Protein AF-A0A2H9Q308-F1 (afdb_monomer_lite)

Foldseek 3Di:
DPPVVVVVVVVVVVVVVVVPDDPVVVVVVVVVVVVVVVVVVVPPPPPDDPPPDDPPPDPDDDPDDDPDPPDPDDPPPPPPPPPPPPPDVDLDLDPCVVLVPDPQWFKWWDQAAQAFIWTDGPVDIDTDPDGHHLVSLVSNLVSQCVQQVPDCPAAWDWGDDPQKIKIWHDDPVRGIIIMIGHHDDDPPDPVVPD

Sequence (194 aa):
MQKYNLEFLREFTKELVMNSLPQEYKEKKAEVEKINSILLKKNEEDDMIPSIFEPVKGTQAIPAIQRIPLTKENPIEQKIYEIEDVKKEGFFLGKITPMVLDPRVVTIECPAPGRFVIVKTPTKKLSTNITLTKENIDEIINSFSAESRIPRLGGIFKAIVNNMLITAIDSHIGGPRFIINKIKQEPSNPRDKK

Secondary structure (DSSP, 8-state):
-TTHHHHHHHHHHHHHHHHHS-HHHHHHHHHHHHHHHHHHHGGGS--------------------------------------------S---GGGHHHHH-TT--EEEE-STTSEEEEE-SS-EEEEEEE--HHHHHHHHHHHHHHHT----SEEEEEEETTEEEEEEE-TTT--EEEEEE-PPPPPPGGGG-

Structure (mmCIF, N/CA/C/O backbone):
data_AF-A0A2H9Q308-F1
#
_entry.id   AF-A0A2H9Q308-F1
#
loop_
_atom_site.group_PDB
_atom_site.id
_atom_site.type_symbol
_atom_site.label_atom_id
_atom_site.label_alt_id
_atom_site.label_comp_id
_atom_site.label_asym_id
_atom_site.label_entity_id
_atom_site.label_seq_id
_atom_site.pdbx_PDB_ins_code
_atom_site.Cartn_x
_atom_site.Cartn_y
_atom_site.Cartn_z
_atom_site.occupancy
_atom_site.B_iso_or_equiv
_atom_site.auth_seq_id
_atom_site.auth_comp_id
_atom_site.auth_asym_id
_atom_site.auth_atom_id
_atom_site.pdbx_PDB_model_num
ATOM 1 N N . MET A 1 1 ? 20.294 -1.674 -50.224 1.00 58.50 1 MET A N 1
ATOM 2 C CA . MET A 1 1 ? 18.943 -1.078 -50.357 1.00 58.50 1 MET A CA 1
ATOM 3 C C . MET A 1 1 ? 18.019 -1.272 -49.143 1.00 58.50 1 MET A C 1
ATOM 5 O O . MET A 1 1 ? 17.027 -0.571 -49.077 1.00 58.50 1 MET A O 1
ATOM 9 N N . GLN A 1 2 ? 18.311 -2.124 -48.146 1.00 60.31 2 GLN A N 1
ATOM 10 C CA . GLN A 1 2 ? 17.363 -2.397 -47.040 1.00 60.31 2 GLN A CA 1
ATOM 11 C C . GLN A 1 2 ? 17.308 -1.354 -45.895 1.00 60.31 2 GLN A C 1
ATOM 13 O O . GLN A 1 2 ? 16.365 -1.382 -45.113 1.00 60.31 2 GLN A O 1
ATOM 18 N N . LYS A 1 3 ? 18.263 -0.415 -45.780 1.00 58.62 3 LYS A N 1
ATOM 19 C CA . LYS A 1 3 ? 18.281 0.584 -44.684 1.00 58.62 3 LYS A CA 1
ATOM 20 C C . LYS A 1 3 ? 17.198 1.671 -44.789 1.00 58.62 3 LYS A C 1
ATOM 22 O O . LYS A 1 3 ? 16.776 2.183 -43.761 1.00 58.62 3 LYS A O 1
ATOM 27 N N . TYR A 1 4 ? 16.711 1.979 -45.992 1.00 68.12 4 TYR A N 1
ATOM 28 C CA . TYR A 1 4 ? 15.765 3.083 -46.209 1.00 68.12 4 TYR A CA 1
ATOM 29 C C . TYR A 1 4 ? 14.338 2.797 -45.709 1.00 68.12 4 TYR A C 1
ATOM 31 O O . TYR A 1 4 ? 13.575 3.727 -45.471 1.00 68.12 4 TYR A O 1
ATOM 39 N N . ASN A 1 5 ? 13.983 1.529 -45.468 1.00 77.62 5 ASN A N 1
ATOM 40 C CA . ASN A 1 5 ? 12.629 1.168 -45.036 1.00 77.62 5 ASN A CA 1
ATOM 41 C C . ASN A 1 5 ? 12.360 1.458 -43.555 1.00 77.62 5 ASN A C 1
ATOM 43 O O . ASN A 1 5 ? 11.229 1.773 -43.195 1.00 77.62 5 ASN A O 1
ATOM 47 N N . LEU A 1 6 ? 13.375 1.368 -42.689 1.00 88.00 6 LEU A N 1
ATOM 48 C CA . LEU A 1 6 ? 13.176 1.568 -41.250 1.00 88.00 6 LEU A CA 1
ATOM 49 C C . LEU A 1 6 ? 13.023 3.053 -40.902 1.00 88.00 6 LEU A C 1
ATOM 51 O O . LEU A 1 6 ? 12.205 3.416 -40.061 1.00 88.00 6 LEU A O 1
ATOM 55 N N . GLU A 1 7 ? 13.795 3.908 -41.568 1.00 88.38 7 GLU A N 1
ATOM 56 C CA . GLU A 1 7 ? 13.758 5.357 -41.365 1.00 88.38 7 GLU A CA 1
ATOM 57 C C . GLU A 1 7 ? 12.449 5.949 -41.896 1.00 88.38 7 GLU A C 1
ATOM 59 O O . GLU A 1 7 ? 11.789 6.714 -41.194 1.00 88.38 7 GLU A O 1
ATOM 64 N N . PHE A 1 8 ? 12.005 5.478 -43.067 1.00 92.50 8 PHE A N 1
ATOM 65 C CA . PHE A 1 8 ? 10.690 5.806 -43.608 1.00 92.50 8 PHE A CA 1
ATOM 66 C C . PHE A 1 8 ? 9.562 5.373 -42.668 1.00 92.50 8 PHE A C 1
ATOM 68 O O . PHE A 1 8 ? 8.709 6.185 -42.326 1.00 92.50 8 PHE A O 1
ATOM 75 N N . LEU A 1 9 ? 9.569 4.119 -42.199 1.00 93.31 9 LEU A N 1
ATOM 76 C CA . LEU A 1 9 ? 8.514 3.620 -41.316 1.00 93.31 9 LEU A CA 1
ATOM 77 C C . LEU A 1 9 ? 8.474 4.389 -39.988 1.00 93.31 9 LEU A C 1
ATOM 79 O O . LEU A 1 9 ? 7.394 4.658 -39.460 1.00 93.31 9 LEU A O 1
ATOM 83 N N . ARG A 1 10 ? 9.638 4.785 -39.464 1.00 92.44 10 ARG A N 1
ATOM 84 C CA . ARG A 1 10 ? 9.746 5.600 -38.251 1.00 92.44 10 ARG A CA 1
ATOM 85 C C . ARG A 1 10 ? 9.163 7.000 -38.447 1.00 92.44 10 ARG A C 1
ATOM 87 O O . ARG A 1 10 ? 8.363 7.422 -37.611 1.00 92.44 10 ARG A O 1
ATOM 94 N N . GLU A 1 11 ? 9.533 7.707 -39.515 1.00 94.88 11 GLU A N 1
ATOM 95 C CA . GLU A 1 11 ? 8.994 9.049 -39.782 1.00 94.88 11 GLU A CA 1
ATOM 96 C C . GLU A 1 11 ? 7.501 8.999 -40.132 1.00 94.88 11 GLU A C 1
ATOM 98 O O . GLU A 1 11 ? 6.725 9.784 -39.591 1.00 94.88 11 GLU A O 1
ATOM 103 N N . PHE A 1 12 ? 7.066 8.001 -40.904 1.00 95.75 12 PHE A N 1
ATOM 104 C CA . PHE A 1 12 ? 5.654 7.804 -41.232 1.00 95.75 12 PHE A CA 1
ATOM 105 C C . PHE A 1 12 ? 4.799 7.540 -39.986 1.00 95.75 12 PHE A C 1
ATOM 107 O O . PHE A 1 12 ? 3.760 8.166 -39.789 1.00 95.75 12 PHE A O 1
ATOM 114 N N . THR A 1 13 ? 5.245 6.647 -39.095 1.00 95.12 13 THR A N 1
ATOM 115 C CA . THR A 1 13 ? 4.501 6.337 -37.860 1.00 95.12 13 THR A CA 1
ATOM 116 C C . THR A 1 13 ? 4.432 7.556 -36.940 1.00 95.12 13 THR A C 1
ATOM 118 O O . THR A 1 13 ? 3.395 7.830 -36.337 1.00 95.12 13 THR A O 1
ATOM 121 N N . LYS A 1 14 ? 5.522 8.325 -36.855 1.00 94.25 14 LYS A N 1
ATOM 122 C CA . LYS A 1 14 ? 5.571 9.580 -36.100 1.00 94.25 14 LYS A CA 1
ATOM 123 C C . LYS A 1 14 ? 4.576 10.601 -36.652 1.00 94.25 14 LYS A C 1
ATOM 125 O O . LYS A 1 14 ? 3.861 11.220 -35.866 1.00 94.25 14 LYS A O 1
ATOM 130 N N . GLU A 1 15 ? 4.488 10.748 -37.970 1.00 94.94 15 GLU A N 1
ATOM 131 C CA . GLU A 1 15 ? 3.537 11.654 -38.617 1.00 94.94 15 GLU A CA 1
ATOM 132 C C . GLU A 1 15 ? 2.081 11.206 -38.407 1.00 94.94 15 GLU A C 1
ATOM 134 O O . GLU A 1 15 ? 1.229 12.018 -38.036 1.00 94.94 15 GLU A O 1
ATOM 139 N N . LEU A 1 16 ? 1.806 9.904 -38.535 1.00 96.06 16 LEU A N 1
ATOM 140 C CA . LEU A 1 16 ? 0.480 9.327 -38.305 1.00 96.06 16 LEU A CA 1
ATOM 141 C C . LEU A 1 16 ? -0.014 9.603 -36.877 1.00 96.06 16 LEU A C 1
ATOM 143 O O . LEU A 1 16 ? -1.122 10.105 -36.680 1.00 96.06 16 LEU A O 1
ATOM 147 N N . VAL A 1 17 ? 0.837 9.334 -35.881 1.00 91.88 17 VAL A N 1
ATOM 148 C CA . VAL A 1 17 ? 0.521 9.570 -34.466 1.00 91.88 17 VAL A CA 1
ATOM 149 C C . VAL A 1 17 ? 0.254 11.054 -34.220 1.00 91.88 17 VAL A C 1
ATOM 151 O O . VAL A 1 17 ? -0.760 11.396 -33.614 1.00 91.88 17 VAL A O 1
ATOM 154 N N . MET A 1 18 ? 1.100 11.946 -34.742 1.00 83.88 18 MET A N 1
ATOM 155 C CA . MET A 1 18 ? 0.954 13.394 -34.549 1.00 83.88 18 MET A CA 1
ATOM 156 C C . MET A 1 18 ? -0.336 13.948 -35.172 1.00 83.88 18 MET A C 1
ATOM 158 O O . MET A 1 18 ? -0.951 14.855 -34.603 1.00 83.88 18 MET A O 1
ATOM 162 N N . ASN A 1 19 ? -0.778 13.382 -36.296 1.00 91.75 19 ASN A N 1
ATOM 163 C CA . ASN A 1 19 ? -2.000 13.810 -36.974 1.00 91.75 19 ASN A CA 1
ATOM 164 C C . ASN A 1 19 ? -3.275 13.184 -36.397 1.00 91.75 19 ASN A C 1
ATOM 166 O O . ASN A 1 19 ? -4.324 13.823 -36.447 1.00 91.75 19 ASN A O 1
ATOM 170 N N . SER A 1 20 ? -3.184 11.997 -35.791 1.00 91.38 20 SER A N 1
ATOM 171 C CA . SER A 1 20 ? -4.321 11.321 -35.145 1.00 91.38 20 SER A CA 1
ATOM 172 C C . SER A 1 20 ? -4.701 11.869 -33.762 1.00 91.38 20 SER A C 1
ATOM 174 O O . SER A 1 20 ? -5.761 11.526 -33.240 1.00 91.38 20 SER A O 1
ATOM 176 N N . LEU A 1 21 ? -3.856 12.705 -33.146 1.00 88.56 21 LEU A N 1
ATOM 177 C CA . LEU A 1 21 ? -4.108 13.223 -31.801 1.00 88.56 21 LEU A CA 1
ATOM 178 C C . LEU A 1 21 ? -5.219 14.293 -31.794 1.00 88.56 21 LEU A C 1
ATOM 180 O O . LEU A 1 21 ? -5.186 15.205 -32.630 1.00 88.56 21 LEU A O 1
ATOM 184 N N . PRO A 1 22 ? -6.151 14.249 -30.818 1.00 91.44 22 PRO A N 1
ATOM 185 C CA . PRO A 1 22 ? -7.140 15.305 -30.615 1.00 91.44 22 PRO A CA 1
ATOM 186 C C . PRO A 1 22 ? -6.485 16.677 -30.397 1.00 91.44 22 PRO A C 1
ATOM 188 O O . PRO A 1 22 ? -5.401 16.771 -29.814 1.00 91.44 22 PRO A O 1
ATOM 191 N N . GLN A 1 23 ? -7.161 17.745 -30.835 1.00 86.81 23 GLN A N 1
ATOM 192 C CA . GLN A 1 23 ? -6.648 19.125 -30.832 1.00 86.81 23 GLN A CA 1
ATOM 193 C C . GLN A 1 23 ? -6.100 19.562 -29.457 1.00 86.81 23 GLN A C 1
ATOM 195 O O . GLN A 1 23 ? -5.022 20.148 -29.383 1.00 86.81 23 GLN A O 1
ATOM 200 N N . GLU A 1 24 ? -6.767 19.170 -28.365 1.00 87.62 24 GLU A N 1
ATOM 201 C CA . GLU A 1 24 ? -6.362 19.478 -26.982 1.00 87.62 24 GLU A CA 1
ATOM 202 C C . GLU A 1 24 ? -4.938 19.000 -26.633 1.00 87.62 24 GLU A C 1
ATOM 204 O O . GLU A 1 24 ? -4.224 19.637 -25.856 1.00 87.62 24 GLU A O 1
ATOM 209 N N . TYR A 1 25 ? -4.485 17.882 -27.211 1.00 83.00 25 TYR A N 1
ATOM 210 C CA . TYR A 1 25 ? -3.136 17.360 -26.972 1.00 83.00 25 TYR A CA 1
ATOM 211 C C . TYR A 1 25 ? -2.070 18.120 -27.766 1.00 83.00 25 TYR A C 1
ATOM 213 O O . TYR A 1 25 ? -0.922 18.205 -27.320 1.00 83.00 25 TYR A O 1
ATOM 221 N N . LYS A 1 26 ? -2.436 18.699 -28.919 1.00 80.62 26 LYS A N 1
ATOM 222 C CA . LYS A 1 26 ? -1.529 19.530 -29.727 1.00 80.62 26 LYS A CA 1
ATOM 223 C C . LYS A 1 26 ? -1.201 20.832 -28.997 1.00 80.62 26 LYS A C 1
ATOM 225 O O . LYS A 1 26 ? -0.038 21.227 -28.949 1.00 80.62 26 LYS A O 1
ATOM 230 N N . GLU A 1 27 ? -2.200 21.433 -28.357 1.00 87.25 27 GLU A N 1
ATOM 231 C CA . GLU A 1 27 ? -2.041 22.662 -27.571 1.00 87.25 27 GLU A CA 1
ATOM 232 C C . GLU A 1 27 ? -1.168 22.436 -26.328 1.00 87.25 27 GLU A C 1
ATOM 234 O O . GLU A 1 27 ? -0.194 23.163 -26.116 1.00 87.25 27 GLU A O 1
ATOM 239 N N . LYS A 1 28 ? -1.415 21.355 -25.572 1.00 86.50 28 LYS A N 1
ATOM 240 C CA . LYS A 1 28 ? -0.593 20.996 -24.400 1.00 86.50 28 LYS A CA 1
ATOM 241 C C . LYS A 1 28 ? 0.868 20.723 -24.753 1.00 86.50 28 LYS A C 1
ATOM 243 O O . LYS A 1 28 ? 1.765 21.084 -23.994 1.00 86.50 28 LYS A O 1
ATOM 248 N N . LYS A 1 29 ? 1.140 20.096 -25.903 1.00 84.44 29 LYS A N 1
ATOM 249 C CA . LYS A 1 29 ? 2.517 19.824 -26.340 1.00 84.44 29 LYS A CA 1
ATOM 250 C C . LYS A 1 29 ? 3.290 21.117 -26.631 1.00 84.44 29 LYS A C 1
ATOM 252 O O . LYS A 1 29 ? 4.440 21.228 -26.214 1.00 84.44 29 LYS A O 1
ATOM 257 N N . ALA A 1 30 ? 2.651 22.094 -27.278 1.00 85.31 30 ALA A N 1
ATOM 258 C CA . ALA A 1 30 ? 3.260 23.398 -27.547 1.00 85.31 30 ALA A CA 1
ATOM 259 C C . ALA A 1 30 ? 3.565 24.183 -26.255 1.00 85.31 30 ALA A C 1
ATOM 261 O O . ALA A 1 30 ? 4.558 24.909 -26.185 1.00 85.31 30 ALA A O 1
ATOM 262 N N . GLU A 1 31 ? 2.744 24.022 -25.216 1.00 89.19 31 GLU A N 1
A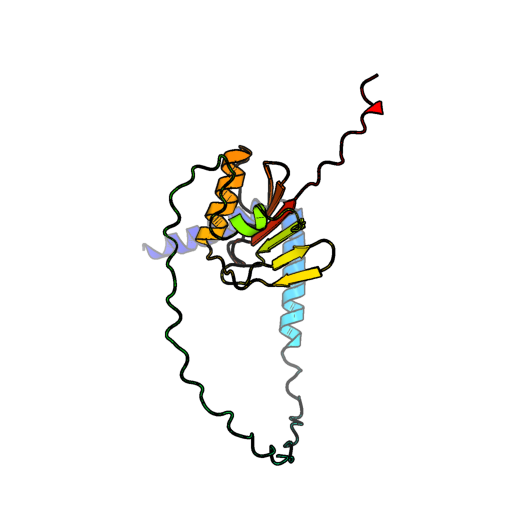TOM 263 C CA . GLU A 1 31 ? 2.984 24.623 -23.900 1.00 89.19 31 GLU A CA 1
ATOM 264 C C . GLU A 1 31 ? 4.189 23.989 -23.183 1.00 89.19 31 GLU A C 1
ATOM 266 O O . GLU A 1 31 ? 5.068 24.703 -22.697 1.00 89.19 31 GLU A O 1
ATOM 271 N N . VAL A 1 32 ? 4.295 22.655 -23.199 1.00 89.56 32 VAL A N 1
ATOM 272 C CA . VAL A 1 32 ? 5.442 21.928 -22.621 1.00 89.56 32 VAL A CA 1
ATOM 273 C C . VAL A 1 32 ? 6.756 22.301 -23.317 1.00 89.56 32 VAL A C 1
ATOM 275 O O . VAL A 1 32 ? 7.780 22.479 -22.657 1.00 89.56 32 VAL A O 1
ATOM 278 N N . GLU A 1 33 ? 6.744 22.465 -24.640 1.00 88.25 33 GLU A N 1
ATOM 279 C CA . GLU A 1 33 ? 7.936 22.842 -25.410 1.00 88.25 33 GLU A CA 1
ATOM 280 C C . GLU A 1 33 ? 8.400 24.276 -25.094 1.00 88.25 33 GLU A C 1
ATOM 282 O O . GLU A 1 33 ? 9.599 24.518 -24.926 1.00 88.25 33 GLU A O 1
ATOM 287 N N . LYS A 1 34 ? 7.459 25.209 -24.874 1.00 89.19 34 LYS A N 1
ATOM 288 C CA . LYS A 1 34 ? 7.771 26.555 -24.361 1.00 89.19 34 LYS A CA 1
ATOM 289 C C . LYS A 1 34 ? 8.408 26.501 -22.971 1.00 89.19 34 LYS A C 1
ATOM 291 O O . LYS A 1 34 ? 9.430 27.153 -22.762 1.00 89.19 34 LYS A O 1
ATOM 296 N N . ILE A 1 35 ? 7.865 25.705 -22.047 1.00 86.75 35 ILE A N 1
ATOM 297 C CA . ILE A 1 35 ? 8.409 25.564 -20.683 1.00 86.75 35 ILE A CA 1
ATOM 298 C C . ILE A 1 35 ? 9.838 25.003 -20.714 1.00 86.75 35 ILE A C 1
ATOM 300 O O . ILE A 1 35 ? 10.729 25.546 -20.058 1.00 86.75 35 ILE A O 1
ATOM 304 N N . ASN A 1 36 ? 10.087 23.971 -21.524 1.00 82.00 36 ASN A N 1
ATOM 305 C CA . ASN A 1 36 ? 11.423 23.390 -21.664 1.00 82.00 36 ASN A CA 1
ATOM 306 C C . ASN A 1 36 ? 12.431 24.389 -22.247 1.00 82.00 36 ASN A C 1
ATOM 308 O O . ASN A 1 36 ? 13.564 24.453 -21.773 1.00 82.00 36 ASN A O 1
ATOM 312 N N . SER A 1 37 ? 12.021 25.215 -23.217 1.00 83.12 37 SER A N 1
ATOM 313 C CA . SER A 1 37 ? 12.897 26.252 -23.780 1.00 83.12 37 SER A CA 1
ATOM 314 C C . SER A 1 37 ? 13.303 27.324 -22.754 1.00 83.12 37 SER A C 1
ATOM 316 O O . SER A 1 37 ? 14.414 27.848 -22.817 1.00 83.12 37 SER A O 1
ATOM 318 N N . ILE A 1 38 ? 12.437 27.617 -21.777 1.00 84.75 38 ILE A N 1
ATOM 319 C CA . ILE A 1 38 ? 12.713 28.566 -20.687 1.00 84.75 38 ILE A CA 1
ATOM 320 C C . ILE A 1 38 ? 13.665 27.945 -19.657 1.00 84.75 38 ILE A C 1
ATOM 322 O O . ILE A 1 38 ? 14.587 28.613 -19.196 1.00 84.75 38 ILE A O 1
ATOM 326 N N . LEU A 1 39 ? 13.481 26.664 -19.324 1.00 79.06 39 LEU A N 1
ATOM 327 C CA . LEU A 1 39 ? 14.351 25.935 -18.392 1.00 79.06 39 LEU A CA 1
ATOM 328 C C . LEU A 1 39 ? 15.777 25.768 -18.929 1.00 79.06 39 LEU A C 1
ATOM 330 O O . LEU A 1 39 ? 16.730 25.925 -18.172 1.00 79.06 39 LEU A O 1
ATOM 334 N N . LEU A 1 40 ? 15.931 25.502 -20.228 1.00 76.56 40 LEU A N 1
ATOM 335 C CA . LEU A 1 40 ? 17.246 25.371 -20.866 1.00 76.56 40 LEU A CA 1
ATOM 336 C C . LEU A 1 40 ? 18.031 26.690 -20.879 1.00 76.56 40 LEU A C 1
ATOM 338 O O . LEU A 1 40 ? 19.238 26.663 -20.676 1.00 76.56 40 LEU A O 1
ATOM 342 N N . LYS A 1 41 ? 17.359 27.840 -21.029 1.00 71.12 41 LYS A N 1
ATOM 343 C CA . LYS A 1 41 ? 18.014 29.160 -20.974 1.00 71.12 41 LYS A CA 1
ATOM 344 C C . LYS A 1 41 ? 18.472 29.574 -19.575 1.00 71.12 41 LYS A C 1
ATOM 346 O O . LYS A 1 41 ? 19.296 30.468 -19.457 1.00 71.12 41 LYS A O 1
ATOM 351 N N . LYS A 1 42 ? 17.947 28.953 -18.515 1.00 62.84 42 LYS A N 1
ATOM 352 C CA . LYS A 1 42 ? 18.260 29.340 -17.132 1.00 62.84 42 LYS A CA 1
ATOM 353 C C . LYS A 1 42 ? 19.556 28.715 -16.594 1.00 62.84 42 LYS A C 1
ATOM 355 O O . LYS A 1 42 ? 20.043 29.142 -15.560 1.00 62.84 42 LYS A O 1
ATOM 360 N N . ASN A 1 43 ? 20.129 27.737 -17.296 1.00 56.75 43 ASN A N 1
ATOM 361 C CA . ASN A 1 43 ? 21.321 27.017 -16.837 1.00 56.75 43 ASN A CA 1
ATOM 362 C C . ASN A 1 43 ? 22.656 27.619 -17.316 1.00 56.75 43 ASN A C 1
ATOM 364 O O . ASN A 1 43 ? 23.693 27.036 -17.026 1.00 56.75 43 ASN A O 1
ATOM 368 N N . GLU A 1 44 ? 22.656 28.748 -18.033 1.00 57.84 44 GLU A N 1
ATOM 369 C CA . GLU A 1 44 ? 23.893 29.375 -18.538 1.00 57.84 44 GLU A CA 1
ATOM 370 C C . GLU A 1 44 ? 24.349 30.609 -17.726 1.00 57.84 44 GLU A C 1
ATOM 372 O O . GLU A 1 44 ? 25.411 31.150 -18.013 1.00 57.84 44 GLU A O 1
ATOM 377 N N . GLU A 1 45 ? 23.607 31.043 -16.693 1.00 58.31 45 GLU A N 1
ATOM 378 C CA . GLU A 1 45 ? 23.927 32.272 -15.930 1.00 58.31 45 GLU A CA 1
ATOM 379 C C . GLU A 1 45 ? 24.294 32.065 -14.440 1.00 58.31 45 GLU A C 1
ATOM 381 O O . GLU A 1 45 ? 24.645 33.035 -13.774 1.00 58.31 45 GLU A O 1
ATOM 386 N N . ASP A 1 46 ? 24.299 30.835 -13.907 1.00 54.78 46 ASP A N 1
ATOM 387 C CA . ASP A 1 46 ? 24.506 30.568 -12.463 1.00 54.78 46 ASP A CA 1
ATOM 388 C C . ASP A 1 46 ? 25.902 29.995 -12.095 1.00 54.78 46 ASP A C 1
ATOM 390 O O . ASP A 1 46 ? 26.065 29.302 -11.089 1.00 54.78 46 ASP A O 1
ATOM 394 N N . ASP A 1 47 ? 26.950 30.335 -12.853 1.00 53.16 47 ASP A N 1
ATOM 395 C CA . ASP A 1 47 ? 28.351 30.000 -12.529 1.00 53.16 47 ASP A CA 1
ATOM 396 C C . ASP A 1 47 ? 29.035 31.075 -11.653 1.00 53.16 47 ASP A C 1
ATOM 398 O 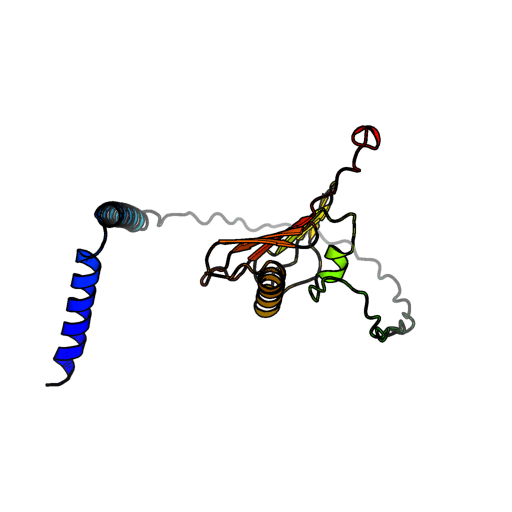O . ASP A 1 47 ? 30.115 31.560 -11.977 1.00 53.16 47 ASP A O 1
ATOM 402 N N . MET A 1 48 ? 28.444 31.466 -10.516 1.00 56.38 48 MET A N 1
ATOM 403 C CA . MET A 1 48 ? 29.162 32.189 -9.443 1.00 56.38 48 MET A CA 1
ATOM 404 C C . MET A 1 48 ? 28.528 31.945 -8.065 1.00 56.38 48 MET A C 1
ATOM 406 O O . MET A 1 48 ? 27.956 32.846 -7.453 1.00 56.38 48 MET A O 1
ATOM 410 N N . ILE A 1 49 ? 28.665 30.731 -7.524 1.00 65.75 49 ILE A N 1
ATOM 411 C CA . ILE A 1 49 ? 28.417 30.485 -6.095 1.00 65.75 49 ILE A CA 1
ATOM 412 C C . ILE A 1 49 ? 29.762 30.558 -5.353 1.00 65.75 49 ILE A C 1
ATOM 414 O O . ILE A 1 49 ? 30.597 29.666 -5.522 1.00 65.75 49 ILE A O 1
ATOM 418 N N . PRO A 1 50 ? 30.015 31.588 -4.522 1.00 58.34 50 PRO A N 1
ATOM 419 C CA . PRO A 1 50 ? 31.200 31.624 -3.679 1.00 58.34 50 PRO A CA 1
ATOM 420 C C . PRO A 1 50 ? 31.134 30.501 -2.637 1.00 58.34 50 PRO A C 1
ATOM 422 O O . PRO A 1 50 ? 30.217 30.420 -1.821 1.00 58.34 50 PRO A O 1
ATOM 425 N N . SER A 1 51 ? 32.137 29.625 -2.671 1.00 62.47 51 SER A N 1
ATOM 426 C CA . SER A 1 51 ? 32.359 28.565 -1.688 1.00 62.47 51 SER A CA 1
ATOM 427 C C . SER A 1 51 ? 32.706 29.171 -0.324 1.00 62.47 51 SER A C 1
ATOM 429 O O . SER A 1 51 ? 33.873 29.418 -0.024 1.00 62.47 51 SER A O 1
ATOM 431 N N . ILE A 1 52 ? 31.693 29.382 0.517 1.00 59.28 52 ILE A N 1
ATOM 432 C CA . ILE A 1 52 ? 31.842 29.753 1.929 1.00 59.28 52 ILE A CA 1
ATOM 433 C C . ILE A 1 52 ? 31.589 28.496 2.770 1.00 59.28 52 ILE A C 1
ATOM 435 O O . ILE A 1 52 ? 30.515 28.301 3.330 1.00 59.28 52 ILE A O 1
ATOM 439 N N . PHE A 1 53 ? 32.578 27.606 2.829 1.00 61.84 53 PHE A N 1
ATOM 440 C CA . PHE A 1 53 ? 32.655 26.595 3.883 1.00 61.84 53 PHE A CA 1
ATOM 441 C C . PHE A 1 53 ? 33.803 26.982 4.805 1.00 61.84 53 PHE A C 1
ATOM 443 O O . PHE A 1 53 ? 34.973 26.751 4.501 1.00 61.84 53 PHE A O 1
ATOM 450 N N . GLU A 1 54 ? 33.466 27.603 5.932 1.00 66.81 54 GLU A N 1
ATOM 451 C CA . GLU A 1 54 ? 34.434 27.806 7.000 1.00 66.81 54 GLU A CA 1
ATOM 452 C C . GLU A 1 54 ? 34.727 26.469 7.702 1.00 66.81 54 GLU A C 1
ATOM 454 O O . GLU A 1 54 ? 33.808 25.695 7.996 1.00 66.81 54 GLU A O 1
ATOM 459 N N . PRO A 1 55 ? 36.004 26.170 7.992 1.00 64.31 55 PRO A N 1
ATOM 460 C CA . PRO A 1 55 ? 36.379 24.984 8.741 1.00 64.31 55 PRO A CA 1
ATOM 461 C C . PRO A 1 55 ? 35.890 25.113 10.186 1.00 64.31 55 PRO A C 1
ATOM 463 O O . PRO A 1 55 ? 36.352 25.974 10.937 1.00 64.31 55 PRO A O 1
ATOM 466 N N . VAL A 1 56 ? 34.991 24.215 10.596 1.00 68.06 56 VAL A N 1
ATOM 467 C CA . VAL A 1 56 ? 34.537 24.085 11.986 1.00 68.06 56 VAL A CA 1
ATOM 468 C C . VAL A 1 56 ? 35.721 23.633 12.848 1.00 68.06 56 VAL A C 1
ATOM 470 O O . VAL A 1 56 ? 35.997 22.445 13.008 1.00 68.06 56 VAL A O 1
ATOM 473 N N . LYS A 1 57 ? 36.469 24.599 13.388 1.00 66.19 57 LYS A N 1
ATOM 474 C CA . LYS A 1 57 ? 37.507 24.375 14.399 1.00 66.19 57 LYS A CA 1
ATOM 475 C C . LYS A 1 57 ? 36.825 24.236 15.753 1.00 66.19 57 LYS A C 1
ATOM 477 O O . LYS A 1 57 ? 36.458 25.231 16.368 1.00 66.19 57 LYS A O 1
ATOM 482 N N . GLY A 1 58 ? 36.648 23.007 16.221 1.00 59.56 58 GLY A N 1
ATOM 483 C CA . GLY A 1 58 ? 36.051 22.797 17.535 1.00 59.56 58 GLY A CA 1
ATOM 484 C C . GLY A 1 58 ? 35.830 21.341 17.892 1.00 59.56 58 GLY A C 1
ATOM 485 O O . GLY A 1 58 ? 34.709 20.953 18.199 1.00 59.56 58 GLY A O 1
ATOM 486 N N . THR A 1 59 ? 36.880 20.523 17.871 1.00 52.53 59 THR A N 1
ATOM 487 C CA . THR A 1 59 ? 36.833 19.189 18.476 1.00 52.53 59 THR A CA 1
ATOM 488 C C . THR A 1 59 ? 36.849 19.360 19.995 1.00 52.53 59 THR A C 1
ATOM 490 O O . THR A 1 59 ? 37.908 19.408 20.617 1.00 52.53 59 THR A O 1
ATOM 493 N N . GLN A 1 60 ? 35.674 19.525 20.604 1.00 71.31 60 GLN A N 1
ATOM 494 C CA . GLN A 1 60 ? 35.551 19.401 22.054 1.00 71.31 60 GLN A CA 1
ATOM 495 C C . GLN A 1 60 ? 35.867 17.953 22.435 1.00 71.31 60 GLN A C 1
ATOM 497 O O . GLN A 1 60 ? 35.350 17.011 21.832 1.00 71.31 60 GLN A O 1
ATOM 502 N N . ALA A 1 61 ? 36.770 17.786 23.400 1.00 71.31 61 ALA A N 1
ATOM 503 C CA . ALA A 1 61 ? 37.180 16.488 23.903 1.00 71.31 61 ALA A CA 1
ATOM 504 C C . ALA A 1 61 ? 35.956 15.745 24.452 1.00 71.31 61 ALA A C 1
ATOM 506 O O . ALA A 1 61 ? 35.335 16.175 25.424 1.00 71.31 61 ALA A O 1
ATOM 507 N N . ILE A 1 62 ? 35.602 14.635 23.805 1.00 74.38 62 ILE A N 1
ATOM 508 C CA . ILE A 1 62 ? 34.534 13.754 24.266 1.00 74.38 62 ILE A CA 1
ATOM 509 C C . ILE A 1 62 ? 34.998 13.161 25.609 1.00 74.38 62 ILE A C 1
ATOM 511 O O . ILE A 1 62 ? 36.083 12.570 25.655 1.00 74.38 62 ILE A O 1
ATOM 515 N N . PRO A 1 63 ? 34.238 13.327 26.707 1.00 74.75 63 PRO A N 1
ATOM 516 C CA . PRO A 1 63 ? 34.609 12.775 28.003 1.00 74.75 63 PRO A CA 1
ATOM 517 C C . PRO A 1 63 ? 34.726 11.252 27.910 1.00 74.75 63 PRO A C 1
ATOM 519 O O . PRO A 1 63 ? 33.933 10.591 27.237 1.00 74.75 63 PRO A O 1
ATOM 522 N N . ALA A 1 64 ? 35.740 10.702 28.580 1.00 74.44 64 ALA A N 1
ATOM 523 C CA . ALA A 1 64 ? 36.035 9.277 28.586 1.00 74.44 64 ALA A CA 1
ATOM 524 C C . ALA A 1 64 ? 34.793 8.472 29.004 1.00 74.44 64 ALA A C 1
ATOM 526 O O . ALA A 1 64 ? 34.369 8.504 30.159 1.00 74.44 64 ALA A O 1
ATOM 527 N N . ILE A 1 65 ? 34.209 7.754 28.043 1.00 74.12 65 ILE A N 1
ATOM 528 C CA . ILE A 1 65 ? 33.076 6.858 28.266 1.00 74.12 65 ILE A CA 1
ATOM 529 C C . ILE A 1 65 ? 33.544 5.764 29.230 1.00 74.12 65 ILE A C 1
ATOM 531 O O . ILE A 1 65 ? 34.432 4.972 28.903 1.00 74.12 65 ILE A O 1
ATOM 535 N N . GLN A 1 66 ? 32.958 5.735 30.430 1.00 77.69 66 GLN A N 1
ATOM 536 C CA . GLN A 1 66 ? 33.161 4.647 31.381 1.00 77.69 66 GLN A CA 1
ATOM 537 C C . GLN A 1 66 ? 32.718 3.345 30.714 1.00 77.69 66 GLN A C 1
ATOM 539 O O . GLN A 1 66 ? 31.564 3.188 30.318 1.00 77.69 66 GLN A O 1
ATOM 544 N N . ARG A 1 67 ? 33.668 2.422 30.543 1.00 72.25 67 ARG A N 1
ATOM 545 C CA . ARG A 1 67 ? 33.415 1.106 29.962 1.00 72.25 67 ARG A CA 1
ATOM 546 C C . ARG A 1 67 ? 32.493 0.345 30.910 1.00 72.25 67 ARG A C 1
ATOM 548 O O . ARG A 1 67 ? 32.930 -0.096 31.969 1.00 72.25 67 ARG A O 1
ATOM 555 N N . ILE A 1 68 ? 31.224 0.216 30.533 1.00 77.75 68 ILE A N 1
ATOM 556 C CA . ILE A 1 68 ? 30.279 -0.651 31.233 1.00 77.75 68 ILE A CA 1
ATOM 557 C C . ILE A 1 68 ? 30.827 -2.083 31.111 1.00 77.75 68 ILE A C 1
ATOM 559 O O . ILE A 1 68 ? 31.165 -2.498 29.997 1.00 77.75 68 ILE A O 1
ATOM 563 N N . PRO A 1 69 ? 30.986 -2.827 32.220 1.00 70.88 69 PRO A N 1
ATOM 564 C CA . PRO A 1 69 ? 31.477 -4.196 32.180 1.00 70.88 69 PRO A CA 1
ATOM 565 C C . PRO A 1 69 ? 30.567 -5.042 31.289 1.00 70.88 69 PRO A C 1
ATOM 567 O O . PRO A 1 69 ? 29.353 -5.103 31.489 1.00 70.88 69 PRO A O 1
ATOM 570 N N . LEU A 1 70 ? 31.182 -5.671 30.285 1.00 74.94 70 LEU A N 1
ATOM 571 C CA . LEU A 1 70 ? 30.526 -6.560 29.339 1.00 74.94 70 LEU A CA 1
ATOM 572 C C . LEU A 1 70 ? 29.964 -7.747 30.128 1.00 74.94 70 LEU A C 1
ATOM 574 O O . LEU A 1 70 ? 30.687 -8.672 30.503 1.00 74.94 70 LEU A O 1
ATOM 578 N N . THR A 1 71 ? 28.680 -7.672 30.460 1.00 73.88 71 THR A N 1
ATOM 579 C CA . THR A 1 71 ? 27.986 -8.759 31.143 1.00 73.88 71 THR A CA 1
ATOM 580 C C . THR A 1 71 ? 27.865 -9.872 30.113 1.00 73.88 71 THR A C 1
ATOM 582 O O . THR A 1 71 ? 27.376 -9.624 29.016 1.00 73.88 71 THR A O 1
ATOM 585 N N . LYS A 1 72 ? 28.389 -11.066 30.413 1.00 74.38 72 LYS A N 1
ATOM 586 C CA . LYS A 1 72 ? 28.260 -12.240 29.541 1.00 74.38 72 LYS A CA 1
ATOM 587 C C . LYS A 1 72 ? 26.770 -12.500 29.329 1.00 74.38 72 LYS A C 1
ATOM 589 O O . LYS A 1 72 ? 26.108 -13.025 30.221 1.00 74.38 72 LYS A O 1
ATOM 594 N N . GLU A 1 73 ? 26.248 -12.070 28.188 1.00 66.50 73 GLU A N 1
ATOM 595 C CA . GLU A 1 73 ? 24.878 -12.353 27.794 1.00 66.50 73 GLU A CA 1
ATOM 596 C C . GLU A 1 73 ? 24.763 -13.867 27.632 1.00 66.50 73 GLU A C 1
ATOM 598 O O . GLU A 1 73 ? 25.468 -14.481 26.827 1.00 66.50 73 GLU A O 1
ATOM 603 N N . ASN A 1 74 ? 23.921 -14.484 28.461 1.00 74.12 74 ASN A N 1
ATOM 604 C CA . ASN A 1 74 ? 23.518 -15.863 28.242 1.00 74.12 74 ASN A CA 1
ATOM 605 C C . ASN A 1 74 ? 22.908 -15.943 26.837 1.00 74.12 74 ASN A C 1
ATOM 607 O O . ASN A 1 74 ? 22.131 -15.048 26.489 1.00 74.12 74 ASN A O 1
ATOM 611 N N . PRO A 1 75 ? 23.249 -16.963 26.030 1.00 72.00 75 PRO A N 1
ATOM 612 C CA . PRO A 1 75 ? 22.682 -17.126 24.702 1.00 72.00 75 PRO A CA 1
ATOM 613 C C . PRO A 1 75 ? 21.162 -17.102 24.830 1.00 72.00 75 PRO A C 1
ATOM 615 O O . PRO A 1 75 ? 20.564 -17.982 25.446 1.00 72.00 75 PRO A O 1
ATOM 618 N N . ILE A 1 76 ? 20.549 -16.037 24.311 1.00 69.19 76 ILE A N 1
ATOM 619 C CA . ILE A 1 76 ? 19.100 -15.928 24.240 1.00 69.19 76 ILE A CA 1
ATOM 620 C C . ILE A 1 76 ? 18.692 -17.020 23.262 1.00 69.19 76 ILE A C 1
ATOM 622 O O . ILE A 1 76 ? 18.865 -16.865 22.053 1.00 69.19 76 ILE A O 1
ATOM 626 N N . GLU A 1 77 ? 18.228 -18.151 23.792 1.00 69.31 77 GLU A N 1
ATOM 627 C CA . GLU A 1 77 ? 17.620 -19.216 23.008 1.00 69.31 77 GLU A CA 1
ATOM 628 C C . GLU A 1 77 ? 16.454 -18.594 22.241 1.00 69.31 77 GLU A C 1
ATOM 630 O O . GLU A 1 77 ? 15.376 -18.332 22.781 1.00 69.31 77 GLU A O 1
ATOM 635 N N . GLN A 1 78 ? 16.700 -18.282 20.970 1.00 64.81 78 GLN A N 1
ATOM 636 C CA . GLN A 1 78 ? 15.664 -17.870 20.045 1.00 64.81 78 GLN A CA 1
ATOM 637 C C . GLN A 1 78 ? 14.768 -19.089 19.859 1.00 64.81 78 GLN A C 1
ATOM 639 O O . GLN A 1 78 ? 15.043 -19.950 19.028 1.00 64.81 78 GLN A O 1
ATOM 644 N N . LYS A 1 79 ? 13.710 -19.187 20.670 1.00 59.56 79 LYS A N 1
ATOM 645 C CA . LYS A 1 79 ? 12.591 -20.083 20.395 1.00 59.56 79 LYS A CA 1
ATOM 646 C C . LYS A 1 79 ? 12.039 -19.684 19.034 1.00 59.56 79 LYS A C 1
ATOM 648 O O . LYS A 1 79 ? 11.298 -18.711 18.908 1.00 59.56 79 LYS A O 1
ATOM 653 N N . ILE A 1 80 ? 12.464 -20.415 18.013 1.00 65.62 80 ILE A N 1
ATOM 654 C CA . ILE A 1 80 ? 11.828 -20.429 16.709 1.00 65.62 80 ILE A CA 1
ATOM 655 C C . ILE A 1 80 ? 10.453 -21.030 16.981 1.00 65.62 80 ILE A C 1
ATOM 657 O O . ILE A 1 80 ? 10.318 -22.231 17.191 1.00 65.62 80 ILE A O 1
ATOM 661 N N . TYR A 1 81 ? 9.443 -20.175 17.106 1.00 64.12 81 TYR A N 1
ATOM 662 C CA . TYR A 1 81 ? 8.065 -20.634 17.115 1.00 64.12 81 TYR A CA 1
ATOM 663 C C . TYR A 1 81 ? 7.784 -21.104 15.689 1.00 64.12 81 TYR A C 1
ATOM 665 O O . TYR A 1 81 ? 7.606 -20.274 14.796 1.00 64.12 81 TYR A O 1
ATOM 673 N N . GLU A 1 82 ? 7.814 -22.418 15.457 1.00 62.88 82 GLU A N 1
ATOM 674 C CA . GLU A 1 82 ? 7.149 -22.999 14.294 1.00 62.88 82 GLU A CA 1
ATOM 675 C C . GLU A 1 82 ? 5.689 -22.559 14.379 1.00 62.88 82 GLU A C 1
ATOM 677 O O . GLU A 1 82 ? 4.957 -22.905 15.306 1.00 62.88 82 GLU A O 1
ATOM 682 N N . ILE A 1 83 ? 5.307 -21.662 13.473 1.00 63.25 83 ILE A N 1
ATOM 683 C CA . ILE A 1 83 ? 3.941 -21.175 13.371 1.00 63.25 83 ILE A CA 1
ATOM 684 C C . ILE A 1 83 ? 3.169 -22.335 12.751 1.00 63.25 83 ILE A C 1
ATOM 686 O O . ILE A 1 83 ? 3.123 -22.459 11.533 1.00 63.25 83 ILE A O 1
ATOM 690 N N . GLU A 1 84 ? 2.635 -23.225 13.588 1.00 58.66 84 GLU A N 1
ATOM 691 C CA . GLU A 1 84 ? 1.675 -24.230 13.140 1.00 58.66 84 GLU A CA 1
ATOM 692 C C . GLU A 1 84 ? 0.551 -23.513 12.378 1.00 58.66 84 GLU A C 1
ATOM 694 O O . GLU A 1 84 ? 0.027 -22.495 12.847 1.00 58.66 84 GLU A O 1
ATOM 699 N N . ASP A 1 85 ? 0.222 -24.025 11.188 1.00 56.16 85 ASP A N 1
ATOM 700 C CA . ASP A 1 85 ? -0.766 -23.489 10.250 1.00 56.16 85 ASP A CA 1
ATOM 701 C C . ASP A 1 85 ? -2.180 -23.509 10.851 1.00 56.16 85 ASP A C 1
ATOM 703 O O . ASP A 1 85 ? -3.057 -24.295 10.478 1.00 56.16 85 ASP A O 1
ATOM 707 N N . VAL A 1 86 ? -2.449 -22.612 11.797 1.00 54.06 86 VAL A N 1
ATOM 708 C CA . VAL A 1 86 ? -3.811 -22.311 12.214 1.00 54.06 86 VAL A CA 1
ATOM 709 C C . VAL A 1 86 ? -4.458 -21.620 11.022 1.00 54.06 86 VAL A C 1
ATOM 711 O O . VAL A 1 86 ? -4.250 -20.423 10.805 1.00 54.06 86 VAL A O 1
ATOM 714 N N . LYS A 1 87 ? -5.239 -22.382 10.245 1.00 54.81 87 LYS A N 1
ATOM 715 C CA . LYS A 1 87 ? -6.179 -21.882 9.231 1.00 54.81 87 LYS A CA 1
ATOM 716 C C . LYS A 1 87 ? -7.191 -20.948 9.900 1.00 54.81 87 LYS A C 1
ATOM 718 O O . LYS A 1 87 ? -8.331 -21.316 10.158 1.00 54.81 87 LYS A O 1
ATOM 723 N N . LYS A 1 88 ? -6.766 -19.734 10.238 1.00 58.84 88 LYS A N 1
ATOM 724 C CA . LYS A 1 88 ? -7.670 -18.653 10.604 1.00 58.84 88 LYS A CA 1
ATOM 725 C C . LYS A 1 88 ? -8.309 -18.205 9.305 1.00 58.84 88 LYS A C 1
ATOM 727 O O . LYS A 1 88 ? -7.608 -17.730 8.422 1.00 58.84 88 LYS A O 1
ATOM 732 N N . GLU A 1 89 ? -9.612 -18.398 9.176 1.00 73.56 89 GLU A N 1
ATOM 733 C CA . GLU A 1 89 ? -10.403 -17.814 8.098 1.00 73.56 89 GLU A CA 1
ATOM 734 C C . GLU A 1 89 ? -10.211 -16.291 8.145 1.00 73.56 89 GLU A C 1
ATOM 736 O O . GLU A 1 89 ? -10.733 -15.601 9.020 1.00 73.56 89 GLU A O 1
ATOM 741 N N . GLY A 1 90 ? -9.340 -15.768 7.286 1.00 78.31 90 GLY A N 1
ATOM 742 C CA . GLY A 1 90 ? -8.883 -14.391 7.367 1.00 78.31 90 GLY A CA 1
ATOM 743 C C . GLY A 1 90 ? -8.202 -13.956 6.081 1.00 78.31 90 GLY A C 1
ATOM 744 O O . GLY A 1 90 ? -7.587 -14.749 5.373 1.00 78.31 90 GLY A O 1
ATOM 745 N N . PHE A 1 91 ? -8.332 -12.672 5.767 1.00 88.94 91 PHE A N 1
ATOM 746 C CA . PHE A 1 91 ? -7.694 -12.073 4.604 1.00 88.94 91 PHE A CA 1
ATOM 747 C C . PHE A 1 91 ? -6.193 -11.895 4.879 1.00 88.94 91 PHE A C 1
ATOM 749 O O . PHE A 1 91 ? -5.781 -10.949 5.556 1.00 88.94 91 PHE A O 1
ATOM 756 N N . PHE A 1 92 ? -5.380 -12.843 4.406 1.00 92.75 92 PHE A N 1
ATOM 757 C CA . PHE A 1 92 ? -3.929 -12.836 4.589 1.00 92.75 92 PHE A CA 1
ATOM 758 C C . PHE A 1 92 ? -3.248 -11.936 3.557 1.00 92.75 92 PHE A C 1
ATOM 760 O O . PHE A 1 92 ? -3.412 -12.105 2.352 1.00 92.75 92 PHE A O 1
ATOM 767 N N . LEU A 1 93 ? -2.435 -10.996 4.041 1.00 95.94 93 LEU A N 1
ATOM 768 C CA . LEU A 1 93 ? -1.692 -10.029 3.224 1.00 95.94 93 LEU A CA 1
ATOM 769 C C . LEU A 1 93 ? -0.177 -10.152 3.460 1.00 95.94 93 LEU A C 1
ATOM 771 O O . LEU A 1 93 ? 0.556 -9.162 3.499 1.00 95.94 93 LEU A O 1
ATOM 775 N N . GLY A 1 94 ? 0.298 -11.377 3.702 1.00 95.50 94 GLY A N 1
ATOM 776 C CA . GLY A 1 94 ? 1.712 -11.671 3.943 1.00 95.50 94 GLY A CA 1
ATOM 777 C C . GLY A 1 94 ? 2.277 -10.899 5.140 1.00 95.50 94 GLY A C 1
ATOM 778 O O . GLY A 1 94 ? 1.714 -10.931 6.238 1.00 95.50 94 GLY A O 1
ATOM 779 N N . LYS A 1 95 ? 3.379 -10.167 4.927 1.00 96.62 95 LYS A N 1
ATOM 780 C CA . LYS A 1 95 ? 4.133 -9.463 5.986 1.00 96.62 95 LYS A CA 1
ATOM 781 C C . LYS A 1 95 ? 3.342 -8.373 6.718 1.00 96.62 95 LYS A C 1
ATOM 783 O O . LYS A 1 95 ? 3.666 -8.072 7.863 1.00 96.62 95 LYS A O 1
ATOM 788 N N . ILE A 1 96 ? 2.322 -7.778 6.091 1.00 97.44 96 ILE A N 1
ATOM 789 C CA . ILE A 1 96 ? 1.510 -6.718 6.722 1.00 97.44 96 ILE A CA 1
ATOM 790 C C . ILE A 1 96 ? 0.297 -7.259 7.492 1.00 97.44 96 ILE A C 1
ATOM 792 O O . ILE A 1 96 ? -0.394 -6.486 8.157 1.00 97.44 96 ILE A O 1
ATOM 796 N N . THR A 1 97 ? 0.054 -8.575 7.463 1.00 96.50 97 THR A N 1
ATOM 797 C CA . THR A 1 97 ? -1.069 -9.222 8.168 1.00 96.50 97 THR A CA 1
ATOM 798 C C . THR A 1 97 ? -1.172 -8.818 9.648 1.00 96.50 97 THR A C 1
ATOM 800 O O . THR A 1 97 ? -2.275 -8.480 10.076 1.00 96.50 97 THR A O 1
ATOM 803 N N . PRO A 1 98 ? -0.080 -8.728 10.439 1.00 96.19 98 PRO A N 1
ATOM 804 C CA . PRO A 1 98 ? -0.178 -8.297 11.837 1.00 96.19 98 PRO A CA 1
ATOM 805 C C . PRO A 1 98 ? -0.774 -6.890 12.006 1.00 96.19 98 PRO A C 1
ATOM 807 O O . PRO A 1 98 ? -1.564 -6.653 12.916 1.00 96.19 98 PRO A O 1
ATOM 810 N N . MET A 1 99 ? -0.457 -5.960 11.098 1.00 97.25 99 MET A N 1
ATOM 811 C CA . MET A 1 99 ? -0.994 -4.590 11.115 1.00 97.25 99 MET A CA 1
ATOM 812 C C . MET A 1 99 ? -2.470 -4.557 10.705 1.00 97.25 99 MET A C 1
ATOM 814 O O . MET A 1 99 ? -3.247 -3.726 11.176 1.00 97.25 99 MET A O 1
ATOM 818 N N . VAL A 1 100 ? -2.864 -5.462 9.810 1.00 96.38 100 VAL A N 1
ATOM 819 C CA . VAL A 1 100 ? -4.247 -5.623 9.345 1.00 96.38 100 VAL A CA 1
ATOM 820 C C . VAL A 1 100 ? -5.122 -6.216 10.449 1.00 96.38 100 VAL A C 1
ATOM 822 O O . VAL A 1 100 ? -6.255 -5.771 10.627 1.00 96.38 100 VAL A O 1
ATOM 825 N N . LEU A 1 101 ? -4.578 -7.124 11.256 1.00 95.12 101 LEU A N 1
ATOM 826 C CA . LEU A 1 101 ? -5.275 -7.701 12.404 1.00 95.12 101 LEU A CA 1
ATOM 827 C C . LEU A 1 101 ? -5.342 -6.754 13.612 1.00 95.12 101 LEU A C 1
ATOM 829 O O . LEU A 1 101 ? -6.274 -6.861 14.402 1.00 95.12 101 LEU A O 1
ATOM 833 N N . ASP A 1 102 ? -4.409 -5.805 13.756 1.00 96.12 102 ASP A N 1
ATOM 834 C CA . ASP A 1 102 ? -4.418 -4.861 14.883 1.00 96.12 102 ASP A CA 1
ATOM 835 C C . ASP A 1 102 ? -5.570 -3.831 14.769 1.00 96.12 102 ASP A C 1
ATOM 837 O O . ASP A 1 102 ? -5.542 -2.964 13.886 1.00 96.12 102 ASP A O 1
ATOM 841 N N . PRO A 1 103 ? -6.573 -3.841 15.670 1.00 95.38 103 PRO A N 1
ATOM 842 C CA . PRO A 1 103 ? -7.704 -2.909 15.622 1.00 95.38 103 PRO A CA 1
ATOM 843 C C . PRO A 1 103 ? -7.316 -1.447 15.900 1.00 95.38 103 PRO A C 1
ATOM 845 O O . PRO A 1 103 ? -8.094 -0.534 15.609 1.00 95.38 103 PRO A O 1
ATOM 848 N N . ARG A 1 104 ? -6.128 -1.188 16.461 1.00 96.88 104 ARG A N 1
ATOM 849 C CA . ARG A 1 104 ? -5.632 0.174 16.734 1.00 96.88 104 ARG A CA 1
ATOM 850 C C . ARG A 1 104 ? -5.105 0.861 15.477 1.00 96.88 104 ARG A C 1
ATOM 852 O O . ARG A 1 104 ? -4.985 2.088 15.452 1.00 96.88 104 ARG A O 1
ATOM 859 N N . VAL A 1 105 ? -4.780 0.085 14.446 1.00 97.88 105 VAL A N 1
ATOM 860 C CA . VAL A 1 105 ? -4.290 0.587 13.163 1.00 97.88 105 VAL A CA 1
ATOM 861 C C . VAL A 1 105 ? -5.457 1.071 12.313 1.00 97.88 105 VAL A C 1
ATOM 863 O O . VAL A 1 105 ? -6.373 0.310 12.021 1.00 97.88 105 VAL A O 1
ATOM 866 N N . VAL A 1 106 ? -5.401 2.332 11.885 1.00 98.19 106 VAL A N 1
ATOM 867 C CA . VAL A 1 106 ? -6.420 2.962 11.029 1.00 98.19 106 VAL A CA 1
ATOM 868 C C . VAL A 1 106 ? -5.977 2.975 9.571 1.00 98.19 106 VAL A C 1
ATOM 870 O O . VAL A 1 106 ? -6.767 2.649 8.689 1.00 98.19 106 VAL A O 1
ATOM 873 N N . THR A 1 107 ? -4.712 3.313 9.319 1.00 98.56 107 THR A N 1
ATOM 874 C CA . THR A 1 107 ? -4.159 3.385 7.961 1.00 98.56 107 THR A CA 1
ATOM 875 C C . THR A 1 107 ? -2.831 2.646 7.886 1.00 98.56 107 THR A C 1
ATOM 877 O O . THR A 1 107 ? -2.016 2.738 8.805 1.00 98.56 107 THR A O 1
ATOM 880 N N . ILE A 1 108 ? -2.601 1.951 6.777 1.00 98.62 108 ILE A N 1
ATOM 881 C CA . ILE A 1 108 ? -1.333 1.313 6.419 1.00 98.62 108 ILE A CA 1
ATOM 882 C C . ILE A 1 108 ? -0.905 1.898 5.074 1.00 98.62 108 ILE A C 1
ATOM 884 O O . ILE A 1 108 ? -1.654 1.837 4.105 1.00 98.62 108 ILE A O 1
ATOM 888 N N . GLU A 1 109 ? 0.279 2.489 5.013 1.00 98.69 109 GLU A N 1
ATOM 889 C CA . GLU A 1 109 ? 0.822 3.18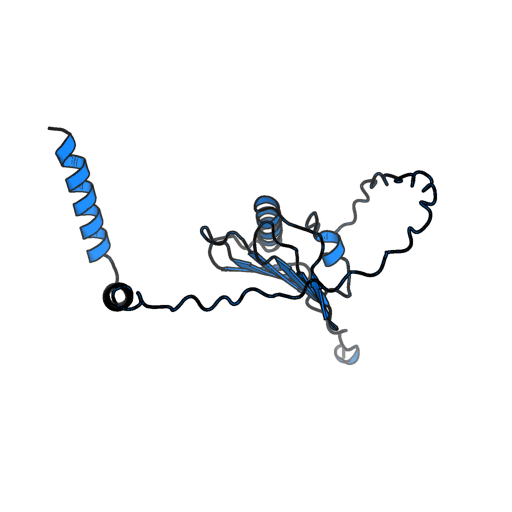0 3.845 1.00 98.69 109 GLU A CA 1
ATOM 890 C C . GLU A 1 109 ? 2.155 2.538 3.450 1.00 98.69 109 GLU A C 1
ATOM 892 O O . GLU A 1 109 ? 3.068 2.413 4.268 1.00 98.69 109 GLU A O 1
ATOM 897 N N . CYS A 1 110 ? 2.284 2.153 2.183 1.00 98.50 110 CYS A N 1
ATOM 898 C CA . CYS A 1 110 ? 3.548 1.747 1.584 1.00 98.50 110 CYS A CA 1
ATOM 899 C C . CYS A 1 110 ? 3.894 2.749 0.473 1.00 98.50 110 CYS A C 1
ATOM 901 O O . CYS A 1 110 ? 3.260 2.713 -0.586 1.00 98.50 110 CYS A O 1
ATOM 903 N N . PRO A 1 111 ? 4.852 3.670 0.701 1.00 98.19 111 PRO A N 1
ATOM 904 C CA . PRO A 1 111 ? 5.095 4.776 -0.223 1.00 98.19 111 PRO A CA 1
ATOM 905 C C . PRO A 1 111 ? 5.811 4.346 -1.510 1.00 98.19 111 PRO A C 1
ATOM 907 O O . PRO A 1 111 ? 5.593 4.969 -2.548 1.00 98.19 111 PRO A O 1
ATOM 910 N N . ALA A 1 112 ? 6.666 3.320 -1.437 1.00 98.12 112 ALA A N 1
ATOM 911 C CA . ALA A 1 112 ? 7.409 2.752 -2.562 1.00 98.12 112 ALA A CA 1
ATOM 912 C C . ALA A 1 112 ? 8.016 1.379 -2.188 1.00 98.12 112 ALA A C 1
ATOM 914 O O . ALA A 1 112 ? 8.186 1.098 -0.994 1.00 98.12 112 ALA A O 1
ATOM 915 N N . PRO A 1 113 ? 8.420 0.554 -3.174 1.00 98.19 113 PRO A N 1
ATOM 916 C CA . PRO A 1 113 ? 9.164 -0.681 -2.927 1.00 98.19 113 PRO A CA 1
ATOM 917 C C . PRO A 1 113 ? 10.471 -0.433 -2.160 1.00 98.19 113 PRO A C 1
ATOM 919 O O . PRO A 1 113 ? 11.166 0.559 -2.380 1.00 98.19 113 PRO A O 1
ATOM 922 N N . GLY A 1 114 ? 10.804 -1.328 -1.232 1.00 97.81 114 GLY A N 1
ATOM 923 C CA . GLY A 1 114 ? 11.993 -1.256 -0.378 1.00 97.81 114 GLY A CA 1
ATOM 924 C C . GLY A 1 114 ? 11.920 -0.206 0.736 1.00 97.81 114 GLY A C 1
ATOM 925 O O . GLY A 1 114 ? 12.822 -0.139 1.569 1.00 97.81 114 GLY A O 1
ATOM 926 N N . ARG A 1 115 ? 10.857 0.605 0.794 1.00 98.25 115 ARG A N 1
ATOM 927 C CA . ARG A 1 115 ? 10.643 1.565 1.882 1.00 98.25 115 ARG A CA 1
ATOM 928 C C . ARG A 1 115 ? 9.898 0.921 3.044 1.00 98.25 115 ARG A C 1
ATOM 930 O O . ARG A 1 115 ? 9.163 -0.052 2.883 1.00 98.25 115 ARG A O 1
ATOM 937 N N . PHE A 1 116 ? 10.102 1.497 4.224 1.00 98.50 116 PHE A N 1
ATOM 938 C CA . PHE A 1 116 ? 9.406 1.091 5.433 1.00 98.50 116 PHE A CA 1
ATOM 939 C C . PHE A 1 116 ? 7.904 1.339 5.315 1.00 98.50 116 PHE A C 1
ATOM 941 O O . PHE A 1 116 ? 7.472 2.409 4.877 1.00 98.50 116 PHE A O 1
ATOM 948 N N . VAL A 1 117 ? 7.112 0.351 5.730 1.00 98.62 117 VAL A N 1
ATOM 949 C CA . VAL A 1 117 ? 5.659 0.492 5.833 1.00 98.62 117 VAL A CA 1
ATOM 950 C C . VAL A 1 117 ? 5.343 1.441 6.980 1.00 98.62 117 VAL A C 1
ATOM 952 O O . VAL A 1 117 ? 5.851 1.285 8.098 1.00 98.62 117 VAL A O 1
ATOM 955 N N . ILE A 1 118 ? 4.482 2.413 6.703 1.00 98.75 118 ILE A N 1
ATOM 956 C CA . ILE A 1 118 ? 4.061 3.415 7.666 1.00 98.75 118 ILE A CA 1
ATOM 957 C C . ILE A 1 118 ? 2.649 3.101 8.139 1.00 98.75 118 ILE A C 1
ATOM 959 O O . ILE A 1 118 ? 1.732 2.889 7.352 1.00 98.75 118 ILE A O 1
ATOM 963 N N . VAL A 1 119 ? 2.464 3.097 9.449 1.00 98.62 119 VAL A N 1
ATOM 964 C CA . VAL A 1 119 ? 1.200 2.776 10.099 1.00 98.62 119 VAL A CA 1
ATOM 965 C C . VAL A 1 119 ? 0.685 4.017 10.810 1.00 98.62 119 VAL A C 1
ATOM 967 O O . VAL A 1 119 ? 1.410 4.668 11.562 1.00 98.62 119 VAL A O 1
ATOM 970 N N . LYS A 1 120 ? -0.582 4.359 10.590 1.00 98.62 120 LYS A N 1
ATOM 971 C CA . LYS A 1 120 ? -1.264 5.444 11.296 1.00 98.62 120 LYS A CA 1
ATOM 972 C C . LYS A 1 120 ? -2.246 4.853 12.296 1.00 98.62 120 LYS A C 1
ATOM 974 O O . LYS A 1 120 ? -3.159 4.113 11.926 1.00 98.62 120 LYS A O 1
ATOM 979 N N . THR A 1 121 ? -2.072 5.216 13.557 1.00 98.25 121 THR A N 1
ATOM 980 C CA . THR A 1 121 ? -3.072 5.035 14.612 1.00 98.25 121 THR A CA 1
ATOM 981 C C . THR A 1 121 ? -3.813 6.363 14.819 1.00 98.25 121 THR A C 1
ATOM 983 O O . THR A 1 121 ? -3.381 7.390 14.287 1.00 98.25 121 THR A O 1
ATOM 986 N N . PRO A 1 122 ? -4.916 6.401 15.588 1.00 97.19 122 PRO A N 1
ATOM 987 C CA . PRO A 1 122 ? -5.602 7.658 15.889 1.00 97.19 122 PRO A CA 1
ATOM 988 C C . PRO A 1 122 ? -4.691 8.696 16.557 1.00 97.19 122 PRO A C 1
ATOM 990 O O . PRO A 1 122 ? -4.882 9.891 16.377 1.00 97.19 122 PRO A O 1
ATOM 993 N N . THR A 1 123 ? -3.692 8.235 17.314 1.00 97.81 123 THR A N 1
ATOM 994 C CA . THR A 1 123 ? -2.825 9.097 18.123 1.00 97.81 123 THR A CA 1
ATOM 995 C C . THR A 1 123 ? -1.555 9.519 17.388 1.00 97.81 123 THR A C 1
ATOM 997 O O . THR A 1 123 ? -1.055 10.613 17.627 1.00 97.81 123 THR A O 1
ATOM 1000 N N . LYS A 1 124 ? -0.983 8.658 16.532 1.00 98.12 124 LYS A N 1
ATOM 1001 C CA . LYS A 1 124 ? 0.326 8.923 15.912 1.00 98.12 124 LYS A CA 1
ATOM 1002 C C . LYS A 1 124 ? 0.569 8.155 14.613 1.00 98.12 124 LYS A C 1
ATOM 1004 O O . LYS A 1 124 ? -0.053 7.129 14.341 1.00 98.12 124 LYS A O 1
ATOM 1009 N N . LYS A 1 125 ? 1.536 8.645 13.833 1.00 98.44 125 LYS A N 1
ATOM 1010 C CA . LYS A 1 125 ? 2.121 7.964 12.668 1.00 98.44 125 LYS A CA 1
ATOM 1011 C C . LYS A 1 125 ? 3.411 7.260 13.109 1.00 98.44 125 LYS A C 1
ATOM 1013 O O . LYS A 1 125 ? 4.246 7.876 13.764 1.00 98.44 125 LYS A O 1
ATOM 1018 N N . LEU A 1 126 ? 3.550 5.974 12.798 1.00 98.31 126 LEU A N 1
ATOM 1019 C CA . LEU A 1 126 ? 4.685 5.125 13.170 1.00 98.31 126 LEU A CA 1
ATOM 1020 C C . LEU A 1 126 ? 5.292 4.489 11.920 1.00 98.31 126 LEU A C 1
ATOM 1022 O O . LEU A 1 126 ? 4.582 3.837 11.159 1.00 98.31 126 LEU A O 1
ATOM 1026 N N . SER A 1 127 ? 6.601 4.641 11.727 1.00 98.44 127 SER A N 1
ATOM 1027 C CA . SER A 1 127 ? 7.341 3.849 10.740 1.00 98.44 127 SER A CA 1
ATOM 1028 C C . SER A 1 127 ? 7.671 2.487 11.339 1.00 98.44 127 SER A C 1
ATOM 1030 O O . SER A 1 127 ? 8.099 2.411 12.490 1.00 98.44 127 SER A O 1
ATOM 1032 N N . THR A 1 128 ? 7.472 1.418 10.578 1.00 98.38 128 THR A N 1
ATOM 1033 C CA . THR A 1 128 ? 7.811 0.056 11.017 1.00 98.38 128 THR A CA 1
ATOM 1034 C C . THR A 1 128 ? 9.136 -0.401 10.420 1.00 98.38 128 THR A C 1
ATOM 1036 O O . THR A 1 128 ? 9.613 0.189 9.460 1.00 98.38 128 THR A O 1
ATOM 1039 N N . ASN A 1 129 ? 9.717 -1.479 10.950 1.00 97.88 129 ASN A N 1
ATOM 1040 C CA . ASN A 1 129 ? 10.921 -2.096 10.375 1.00 97.88 129 ASN A CA 1
ATOM 1041 C C . ASN A 1 129 ? 10.597 -3.057 9.216 1.00 97.88 129 ASN A C 1
ATOM 1043 O O . ASN A 1 129 ? 11.469 -3.779 8.742 1.00 97.88 129 ASN A O 1
ATOM 1047 N N . ILE A 1 130 ? 9.337 -3.097 8.773 1.00 98.06 130 ILE A N 1
ATOM 1048 C CA . ILE A 1 130 ? 8.892 -3.960 7.682 1.00 98.06 130 ILE A CA 1
ATOM 1049 C C . ILE A 1 130 ? 9.106 -3.223 6.366 1.00 98.06 130 ILE A C 1
ATOM 1051 O O . ILE A 1 130 ? 8.583 -2.127 6.167 1.00 98.06 130 ILE A O 1
ATOM 1055 N N . THR A 1 131 ? 9.840 -3.852 5.456 1.00 98.31 131 THR A N 1
ATOM 1056 C CA . THR A 1 131 ? 9.999 -3.413 4.069 1.00 98.31 131 THR A CA 1
ATOM 1057 C C . THR A 1 131 ? 9.312 -4.403 3.133 1.00 98.31 131 THR A C 1
ATOM 1059 O O . THR A 1 131 ? 9.289 -5.615 3.379 1.00 98.31 131 THR A O 1
ATOM 1062 N N . LEU A 1 132 ? 8.720 -3.885 2.056 1.00 98.38 132 LEU A N 1
ATOM 1063 C CA . LEU A 1 132 ? 8.045 -4.690 1.038 1.00 98.38 132 LEU A CA 1
ATOM 1064 C C . LEU A 1 132 ? 8.794 -4.578 -0.284 1.00 98.38 132 LEU A C 1
ATOM 1066 O O . LEU A 1 132 ? 9.140 -3.477 -0.707 1.00 98.38 132 LEU A O 1
ATOM 1070 N N . THR A 1 133 ? 9.046 -5.710 -0.936 1.00 98.12 133 THR A N 1
ATOM 1071 C CA . THR A 1 133 ? 9.550 -5.707 -2.315 1.00 98.12 133 THR A CA 1
ATOM 1072 C C . THR A 1 133 ? 8.419 -5.367 -3.284 1.00 98.12 133 THR A C 1
ATOM 1074 O O . THR A 1 133 ? 7.250 -5.313 -2.894 1.00 98.12 133 THR A O 1
ATOM 1077 N N . LYS A 1 134 ? 8.758 -5.140 -4.554 1.00 97.75 134 LYS A N 1
ATOM 1078 C CA . LYS A 1 134 ? 7.767 -4.860 -5.595 1.00 97.75 134 LYS A CA 1
ATOM 1079 C C . LYS A 1 134 ? 6.750 -6.001 -5.714 1.00 97.75 134 LYS A C 1
ATOM 1081 O O . LYS A 1 134 ? 5.555 -5.742 -5.755 1.00 97.75 134 LYS A O 1
ATOM 1086 N N . GLU A 1 135 ? 7.228 -7.238 -5.666 1.00 97.62 135 GLU A N 1
ATOM 1087 C CA . GLU A 1 135 ? 6.433 -8.463 -5.791 1.00 97.62 135 GLU A CA 1
ATOM 1088 C C . GLU A 1 135 ? 5.439 -8.582 -4.634 1.00 97.62 135 GLU A C 1
ATOM 1090 O O . GLU A 1 135 ? 4.254 -8.778 -4.865 1.00 97.62 135 GLU A O 1
ATOM 1095 N N . ASN A 1 136 ? 5.890 -8.333 -3.398 1.00 97.94 136 ASN A N 1
ATOM 1096 C CA . ASN A 1 136 ? 5.007 -8.322 -2.226 1.00 97.94 136 ASN A CA 1
ATOM 1097 C C . ASN A 1 136 ? 3.888 -7.274 -2.362 1.00 97.94 136 ASN A C 1
ATOM 1099 O O . ASN A 1 136 ? 2.758 -7.500 -1.936 1.00 97.94 136 ASN A O 1
ATOM 1103 N N . ILE A 1 137 ? 4.202 -6.101 -2.922 1.00 98.06 137 ILE A N 1
ATOM 1104 C CA . ILE A 1 137 ? 3.211 -5.044 -3.149 1.00 98.06 137 ILE A CA 1
ATOM 1105 C C . ILE A 1 137 ? 2.219 -5.469 -4.238 1.00 98.06 137 ILE A C 1
ATOM 1107 O O . ILE A 1 137 ? 1.011 -5.308 -4.057 1.00 98.06 137 ILE A O 1
ATOM 1111 N N . ASP A 1 138 ? 2.719 -6.016 -5.346 1.00 97.38 138 ASP A N 1
ATOM 1112 C CA . ASP A 1 138 ? 1.897 -6.514 -6.447 1.00 97.38 138 ASP A CA 1
ATOM 1113 C C . ASP A 1 138 ? 0.957 -7.634 -5.979 1.00 97.38 138 ASP A C 1
ATOM 1115 O O . ASP A 1 138 ? -0.229 -7.598 -6.300 1.00 97.38 138 ASP A O 1
ATOM 1119 N N . GLU A 1 139 ? 1.442 -8.566 -5.158 1.00 97.62 139 GLU A N 1
ATOM 1120 C CA . GLU A 1 139 ? 0.636 -9.618 -4.530 1.00 97.62 139 GLU A CA 1
ATOM 1121 C C . GLU A 1 139 ? -0.487 -9.042 -3.665 1.00 97.62 139 GLU A C 1
ATOM 1123 O O . GLU A 1 139 ? -1.638 -9.442 -3.819 1.00 97.62 139 GLU A O 1
ATOM 1128 N N . ILE A 1 140 ? -0.194 -8.054 -2.810 1.00 98.00 140 ILE A N 1
ATOM 1129 C CA . ILE A 1 140 ? -1.218 -7.390 -1.987 1.00 98.00 140 ILE A CA 1
ATOM 1130 C C . ILE A 1 140 ? -2.294 -6.759 -2.880 1.00 98.00 140 ILE A C 1
ATOM 1132 O O . ILE A 1 140 ? -3.484 -6.980 -2.656 1.00 98.00 140 ILE A O 1
ATOM 1136 N N . ILE A 1 141 ? -1.901 -5.993 -3.902 1.00 97.75 141 ILE A N 1
ATOM 1137 C CA . ILE A 1 141 ? -2.853 -5.340 -4.814 1.00 97.75 141 ILE A CA 1
ATOM 1138 C C . ILE A 1 141 ? -3.682 -6.390 -5.569 1.00 97.75 141 ILE A C 1
ATOM 1140 O O . ILE A 1 141 ? -4.898 -6.229 -5.699 1.00 97.75 141 ILE A O 1
ATOM 1144 N N . ASN A 1 142 ? -3.054 -7.477 -6.019 1.00 97.31 142 ASN A N 1
ATOM 1145 C CA . ASN A 1 142 ? -3.721 -8.562 -6.732 1.00 97.31 142 ASN A CA 1
ATOM 1146 C C . ASN A 1 142 ? -4.714 -9.314 -5.833 1.00 97.31 142 ASN A C 1
ATOM 1148 O O . ASN A 1 142 ? -5.807 -9.630 -6.296 1.00 97.31 142 ASN A O 1
ATOM 1152 N N . SER A 1 143 ? -4.408 -9.516 -4.548 1.00 97.25 143 SER A N 1
ATOM 1153 C CA . SER A 1 143 ? -5.354 -10.092 -3.581 1.00 97.25 143 SER A CA 1
ATOM 1154 C C . SER A 1 143 ? -6.599 -9.218 -3.416 1.00 97.25 143 SER A C 1
ATOM 1156 O O . SER A 1 143 ? -7.718 -9.728 -3.423 1.00 97.25 143 SER A O 1
ATOM 1158 N N . PHE A 1 144 ? -6.439 -7.891 -3.346 1.00 97.75 144 PHE A N 1
ATOM 1159 C CA . PHE A 1 144 ? -7.589 -6.977 -3.337 1.00 97.75 144 PHE A CA 1
ATOM 1160 C C . PHE A 1 144 ? -8.348 -6.973 -4.672 1.00 97.75 144 PHE A C 1
ATOM 1162 O O . PHE A 1 144 ? -9.575 -6.890 -4.668 1.00 97.75 144 PHE A O 1
ATOM 1169 N N . SER A 1 145 ? -7.652 -7.056 -5.809 1.00 97.94 145 SER A N 1
ATOM 1170 C CA . SER A 1 145 ? -8.269 -7.146 -7.141 1.00 97.94 145 SER A CA 1
ATOM 1171 C C . SER A 1 145 ? -9.119 -8.411 -7.280 1.00 97.94 145 SER A C 1
ATOM 1173 O O . SER A 1 145 ? -10.277 -8.320 -7.688 1.00 97.94 145 SER A O 1
ATOM 1175 N N . ALA A 1 146 ? -8.589 -9.562 -6.860 1.00 97.19 146 ALA A N 1
ATOM 1176 C CA . ALA A 1 146 ? -9.283 -10.843 -6.907 1.00 97.19 146 ALA A CA 1
ATOM 1177 C C . ALA A 1 146 ? -10.531 -10.845 -6.012 1.00 97.19 146 ALA A C 1
ATOM 1179 O O . ALA A 1 146 ? -11.624 -11.167 -6.478 1.00 97.19 146 ALA A O 1
ATOM 1180 N N . GLU A 1 147 ? -10.387 -10.409 -4.759 1.00 97.12 147 GLU A N 1
ATOM 1181 C CA . GLU A 1 147 ? -11.474 -10.424 -3.775 1.00 97.12 147 GLU A CA 1
ATOM 1182 C C . GLU A 1 147 ? -12.589 -9.422 -4.123 1.00 97.12 147 GLU A C 1
ATOM 1184 O O . GLU A 1 147 ? -13.775 -9.726 -4.008 1.00 97.12 147 GLU A O 1
ATOM 1189 N N . SER A 1 148 ? -12.227 -8.234 -4.624 1.00 97.56 148 SER A N 1
ATOM 1190 C CA . SER A 1 148 ? -13.206 -7.223 -5.056 1.00 97.56 148 SER A CA 1
ATOM 1191 C C . SER A 1 148 ? -13.791 -7.473 -6.448 1.00 97.56 148 SER A C 1
ATOM 1193 O O . SER A 1 148 ? -14.760 -6.812 -6.822 1.00 97.56 148 SER A O 1
ATOM 1195 N N . ARG A 1 149 ? -13.213 -8.403 -7.223 1.00 97.56 149 ARG A N 1
ATOM 1196 C CA . ARG A 1 149 ? -13.524 -8.647 -8.644 1.00 97.56 149 ARG A CA 1
ATOM 1197 C C . ARG A 1 149 ? -13.344 -7.408 -9.533 1.00 97.56 149 ARG A C 1
ATOM 1199 O O . ARG A 1 149 ? -13.976 -7.300 -10.583 1.00 97.56 149 ARG A O 1
ATOM 1206 N N . ILE A 1 150 ? -12.484 -6.472 -9.128 1.00 97.56 150 ILE A N 1
ATOM 1207 C CA . ILE A 1 150 ? -12.139 -5.277 -9.907 1.00 97.56 150 ILE A CA 1
ATOM 1208 C C . ILE A 1 150 ? -10.783 -5.519 -10.579 1.00 97.56 150 ILE A C 1
ATOM 1210 O O . ILE A 1 150 ? -9.791 -5.689 -9.867 1.00 97.56 150 ILE A O 1
ATOM 1214 N N . PRO A 1 151 ? -10.687 -5.516 -11.921 1.00 97.00 151 PRO A N 1
ATOM 1215 C CA . PRO A 1 151 ? -9.421 -5.735 -12.611 1.00 97.00 151 PRO A CA 1
ATOM 1216 C C . PRO A 1 151 ? -8.466 -4.544 -12.456 1.00 97.00 151 PRO A C 1
ATOM 1218 O O . PRO A 1 151 ? -8.873 -3.383 -12.375 1.00 97.00 151 PRO A O 1
ATOM 1221 N N . ARG A 1 152 ? -7.165 -4.835 -12.461 1.00 95.38 152 ARG A N 1
ATOM 1222 C CA . ARG A 1 152 ? -6.084 -3.846 -12.390 1.00 95.38 152 ARG A CA 1
ATOM 1223 C C . ARG A 1 152 ? -5.721 -3.361 -13.800 1.00 95.38 152 ARG A C 1
ATOM 1225 O O . ARG A 1 152 ? -5.082 -4.084 -14.553 1.00 95.38 152 ARG A O 1
ATOM 1232 N N . LEU A 1 153 ? -6.121 -2.137 -14.153 1.00 92.69 153 LEU A N 1
ATOM 1233 C CA . LEU A 1 153 ? -5.918 -1.547 -15.492 1.00 92.69 153 LEU A CA 1
ATOM 1234 C C . LEU A 1 153 ? -4.714 -0.581 -15.578 1.00 92.69 153 LEU A C 1
ATOM 1236 O O . LEU A 1 153 ? -4.630 0.229 -16.498 1.00 92.69 153 LEU A O 1
ATOM 1240 N N . GLY A 1 154 ? -3.783 -0.652 -14.621 1.00 90.44 154 GLY A N 1
ATOM 1241 C CA . GLY A 1 154 ? -2.715 0.340 -14.457 1.00 90.44 154 GLY A CA 1
ATOM 1242 C C . GLY A 1 154 ? -3.230 1.683 -13.914 1.00 90.44 154 GLY A C 1
ATOM 1243 O O . GLY A 1 154 ? -4.434 1.909 -13.784 1.00 90.44 154 GLY A O 1
ATOM 1244 N N . GLY A 1 155 ? -2.324 2.593 -13.548 1.00 95.31 155 GLY A N 1
ATOM 1245 C CA . GLY A 1 155 ? -2.713 3.903 -13.014 1.00 95.31 155 GLY A CA 1
ATOM 1246 C C . GLY A 1 155 ? -3.204 3.829 -11.566 1.00 95.31 155 GLY A C 1
ATOM 1247 O O . GLY A 1 155 ? -2.454 3.398 -10.696 1.00 95.31 155 GLY A O 1
ATOM 1248 N N . ILE A 1 156 ? -4.423 4.298 -11.274 1.00 97.50 156 ILE A N 1
ATOM 1249 C CA . ILE A 1 156 ? -4.984 4.308 -9.910 1.00 97.50 156 ILE A CA 1
ATOM 1250 C C . ILE A 1 156 ? -5.984 3.161 -9.757 1.00 97.50 156 ILE A C 1
ATOM 1252 O O . ILE A 1 156 ? -6.982 3.098 -10.469 1.00 97.50 156 ILE A O 1
ATOM 1256 N N . PHE A 1 157 ? -5.749 2.293 -8.779 1.00 98.19 157 PHE A N 1
ATOM 1257 C CA . PHE A 1 157 ? -6.632 1.195 -8.402 1.00 98.19 157 PHE A CA 1
ATOM 1258 C C . PHE A 1 157 ? -7.284 1.484 -7.046 1.00 98.19 157 PHE A C 1
ATOM 1260 O O . PHE A 1 157 ? -6.603 1.860 -6.090 1.00 98.19 157 PHE A O 1
ATOM 1267 N N . LYS A 1 158 ? -8.604 1.309 -6.938 1.00 98.38 158 LYS A N 1
ATOM 1268 C CA . LYS A 1 158 ? -9.353 1.538 -5.698 1.00 98.38 158 LYS A CA 1
ATOM 1269 C C . LYS A 1 158 ? -10.387 0.436 -5.505 1.00 98.38 158 LYS A C 1
ATOM 1271 O O . LYS A 1 158 ? -11.193 0.198 -6.398 1.00 98.38 158 LYS A O 1
ATOM 1276 N N . ALA A 1 159 ? -10.376 -0.205 -4.341 1.00 98.25 159 ALA A N 1
ATOM 1277 C CA . ALA A 1 159 ? -11.278 -1.309 -4.024 1.00 98.25 159 ALA A CA 1
ATOM 1278 C C . ALA A 1 159 ? -11.589 -1.358 -2.525 1.00 98.25 159 ALA A C 1
ATOM 1280 O O . ALA A 1 159 ? -10.810 -0.867 -1.707 1.00 98.25 159 ALA A O 1
ATOM 1281 N N . ILE A 1 160 ? -12.726 -1.953 -2.165 1.00 98.06 160 ILE A N 1
ATOM 1282 C CA . ILE A 1 160 ? -13.120 -2.187 -0.772 1.00 98.06 160 ILE A CA 1
ATOM 1283 C C . ILE A 1 160 ? -13.272 -3.690 -0.556 1.00 98.06 160 ILE A C 1
ATOM 1285 O O . ILE A 1 160 ? -13.990 -4.344 -1.305 1.00 98.06 160 ILE A O 1
ATOM 1289 N N . VAL A 1 161 ? -12.606 -4.218 0.469 1.00 97.19 161 VAL A N 1
ATOM 1290 C CA . VAL A 1 161 ? -12.630 -5.634 0.862 1.00 97.19 161 VAL A CA 1
ATOM 1291 C C . VAL A 1 161 ? -12.641 -5.703 2.384 1.00 97.19 161 VAL A C 1
ATOM 1293 O O . VAL A 1 161 ? -11.797 -5.071 3.011 1.00 97.19 161 VAL A O 1
ATOM 1296 N N . ASN A 1 162 ? -13.566 -6.450 2.993 1.00 95.06 162 ASN A N 1
ATOM 1297 C CA . ASN A 1 162 ? -13.602 -6.690 4.447 1.00 95.06 162 ASN A CA 1
ATOM 1298 C C . ASN A 1 162 ? -13.429 -5.413 5.291 1.00 95.06 162 ASN A C 1
ATOM 1300 O O . ASN A 1 162 ? -12.564 -5.336 6.162 1.00 95.06 162 ASN A O 1
ATOM 1304 N N . ASN A 1 163 ? -14.214 -4.374 4.981 1.00 96.06 163 ASN A N 1
ATOM 1305 C CA . ASN A 1 163 ? -14.150 -3.065 5.645 1.00 96.06 163 ASN A CA 1
ATOM 1306 C C . ASN A 1 163 ? -12.783 -2.370 5.523 1.00 96.06 163 ASN A C 1
ATOM 1308 O O . ASN A 1 163 ? -12.435 -1.520 6.338 1.00 96.06 163 ASN A O 1
ATOM 1312 N N . MET A 1 164 ? -12.001 -2.696 4.499 1.00 97.75 164 MET A N 1
ATOM 1313 C CA . MET A 1 164 ? -10.742 -2.037 4.183 1.00 97.75 164 MET A CA 1
ATOM 1314 C C . MET A 1 164 ? -10.819 -1.437 2.789 1.00 97.75 164 MET A C 1
ATOM 1316 O O . MET A 1 164 ? -11.092 -2.133 1.816 1.00 97.75 164 MET A O 1
ATOM 1320 N N . LEU A 1 165 ? -10.557 -0.139 2.692 1.00 98.19 165 LEU A N 1
ATOM 1321 C CA . LEU A 1 165 ? -10.421 0.577 1.433 1.00 98.19 165 LEU A CA 1
ATOM 1322 C C . LEU A 1 165 ? -8.947 0.600 1.035 1.00 98.19 165 LEU A C 1
ATOM 1324 O O . LEU A 1 165 ? -8.151 1.268 1.697 1.00 98.19 165 LEU A O 1
ATOM 1328 N N . ILE A 1 166 ? -8.594 -0.059 -0.064 1.00 98.56 166 ILE A N 1
ATOM 1329 C CA . ILE A 1 166 ? -7.282 0.092 -0.691 1.00 98.56 166 ILE A CA 1
ATOM 1330 C C . ILE A 1 166 ? -7.338 1.181 -1.764 1.00 98.56 166 ILE A C 1
ATOM 1332 O O . ILE A 1 166 ? -8.288 1.280 -2.540 1.00 98.56 166 ILE A O 1
ATOM 1336 N N . THR A 1 167 ? -6.313 2.024 -1.804 1.00 98.62 167 THR A N 1
ATOM 1337 C CA . THR A 1 167 ? -6.002 2.918 -2.922 1.00 98.62 167 THR A CA 1
ATOM 1338 C C . THR A 1 167 ? -4.553 2.671 -3.311 1.00 98.62 167 THR A C 1
ATOM 1340 O O . THR A 1 167 ? -3.647 2.964 -2.532 1.00 98.62 167 THR A O 1
ATOM 1343 N N . ALA A 1 168 ? -4.335 2.104 -4.489 1.00 98.38 168 ALA A N 1
ATOM 1344 C CA . ALA A 1 168 ? -3.021 1.785 -5.016 1.00 98.38 168 ALA A CA 1
ATOM 1345 C C . ALA A 1 168 ? -2.734 2.583 -6.287 1.00 98.38 168 ALA A C 1
ATOM 1347 O O . ALA A 1 168 ? -3.643 2.947 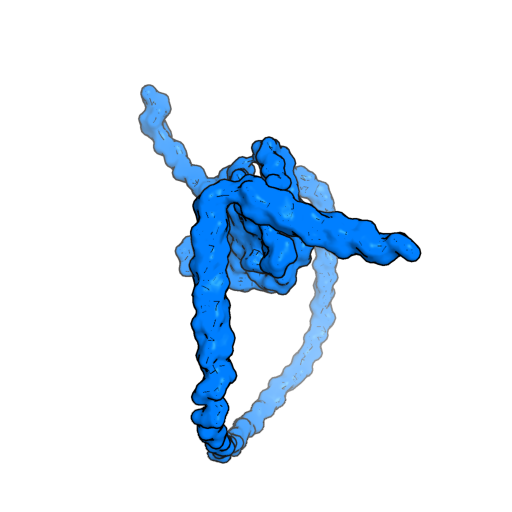-7.032 1.00 98.38 168 ALA A O 1
ATOM 1348 N N . ILE A 1 169 ? -1.458 2.869 -6.517 1.00 98.19 169 ILE A N 1
ATOM 1349 C CA . ILE A 1 169 ? -0.972 3.495 -7.741 1.00 98.19 169 ILE A CA 1
ATOM 1350 C C . ILE A 1 169 ? 0.025 2.531 -8.365 1.00 98.19 169 ILE A C 1
ATOM 1352 O O . ILE A 1 169 ? 1.060 2.240 -7.767 1.00 98.19 169 ILE A O 1
ATOM 1356 N N . ASP A 1 170 ? -0.304 2.055 -9.557 1.00 95.69 170 ASP A N 1
ATOM 1357 C CA . ASP A 1 170 ? 0.521 1.188 -10.381 1.00 95.69 170 ASP A CA 1
ATOM 1358 C C . ASP A 1 170 ? 1.303 2.054 -11.377 1.00 95.69 170 ASP A C 1
ATOM 1360 O O . ASP A 1 170 ? 0.758 2.543 -12.371 1.00 95.69 170 ASP A O 1
ATOM 1364 N N . SER A 1 171 ? 2.568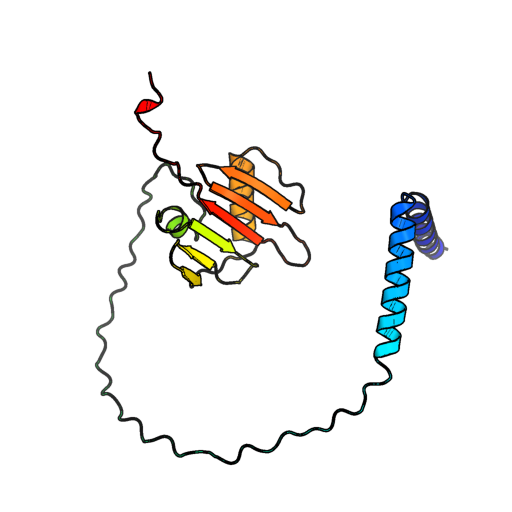 2.333 -11.049 1.00 94.62 171 SER A N 1
ATOM 1365 C CA . SER A 1 171 ? 3.457 3.192 -11.837 1.00 94.62 171 SER A CA 1
ATOM 1366 C C . SER A 1 171 ? 4.702 2.433 -12.277 1.00 94.62 171 SER A C 1
ATOM 1368 O O . SER A 1 171 ? 5.416 1.861 -11.455 1.00 94.62 171 SER A O 1
ATOM 1370 N N . HIS A 1 172 ? 5.025 2.516 -13.569 1.00 91.69 172 HIS A N 1
ATOM 1371 C CA . HIS A 1 172 ? 6.268 1.962 -14.110 1.00 91.69 172 HIS A CA 1
ATOM 1372 C C . HIS A 1 172 ? 7.521 2.712 -13.637 1.00 91.69 172 HIS A C 1
ATOM 1374 O O . HIS A 1 172 ? 8.571 2.097 -13.491 1.00 91.69 172 HIS A O 1
ATOM 1380 N N . ILE A 1 173 ? 7.417 4.025 -13.391 1.00 93.38 173 ILE A N 1
ATOM 1381 C CA . ILE A 1 173 ? 8.569 4.886 -13.069 1.00 93.38 173 ILE A CA 1
ATOM 1382 C C . ILE A 1 173 ? 8.816 4.925 -11.556 1.00 93.38 173 ILE A C 1
ATOM 1384 O O . ILE A 1 173 ? 9.949 4.790 -11.108 1.00 93.38 173 ILE A O 1
ATOM 1388 N N . GLY A 1 174 ? 7.756 5.108 -10.761 1.00 91.25 174 GLY A N 1
ATOM 1389 C CA . GLY A 1 174 ? 7.853 5.232 -9.300 1.00 91.25 174 GLY A CA 1
ATOM 1390 C C . GLY A 1 174 ? 7.717 3.915 -8.533 1.00 91.25 174 GLY A C 1
ATOM 1391 O O . GLY A 1 174 ? 7.852 3.905 -7.311 1.00 91.25 174 GLY A O 1
ATOM 1392 N N . GLY A 1 175 ? 7.427 2.820 -9.239 1.00 96.25 175 GLY A N 1
ATOM 1393 C CA . GLY A 1 175 ? 7.031 1.551 -8.643 1.00 96.25 175 GLY A CA 1
ATOM 1394 C C . GLY A 1 175 ? 5.602 1.576 -8.081 1.00 96.25 175 GLY A C 1
ATOM 1395 O O . GLY A 1 175 ? 4.972 2.636 -7.982 1.00 96.25 175 GLY A O 1
ATOM 1396 N N . PRO A 1 176 ? 5.067 0.400 -7.718 1.00 98.00 176 PRO A N 1
ATOM 1397 C CA . PRO A 1 176 ? 3.750 0.306 -7.120 1.00 98.00 176 PRO A CA 1
ATOM 1398 C C . PRO A 1 176 ? 3.770 0.819 -5.675 1.00 98.00 176 PRO A C 1
ATOM 1400 O O . PRO A 1 176 ? 4.729 0.615 -4.928 1.00 98.00 176 PRO A O 1
ATOM 1403 N N . ARG A 1 177 ? 2.687 1.481 -5.272 1.00 98.25 177 ARG A N 1
ATOM 1404 C CA . ARG A 1 177 ? 2.488 2.010 -3.913 1.00 98.25 177 ARG A CA 1
ATOM 1405 C C . ARG A 1 177 ? 1.027 1.912 -3.516 1.00 98.25 177 ARG A C 1
ATOM 1407 O O . ARG A 1 177 ? 0.158 1.924 -4.387 1.00 98.25 177 ARG A O 1
ATOM 1414 N N . PHE A 1 178 ? 0.740 1.848 -2.221 1.00 98.62 178 PHE A N 1
ATOM 1415 C CA . PHE A 1 178 ? -0.641 1.745 -1.752 1.00 98.62 178 PHE A CA 1
ATOM 1416 C C . PHE A 1 178 ? -0.882 2.393 -0.394 1.00 98.62 178 PHE A C 1
ATOM 1418 O O . PHE A 1 178 ? 0.024 2.578 0.420 1.00 98.62 178 PHE A O 1
ATOM 1425 N N . ILE A 1 179 ? -2.157 2.680 -0.149 1.00 98.75 179 ILE A N 1
ATOM 1426 C CA . ILE A 1 179 ? -2.713 3.093 1.132 1.00 98.75 179 ILE A CA 1
ATOM 1427 C C . ILE A 1 179 ? -3.931 2.210 1.407 1.00 98.75 179 ILE A C 1
ATOM 1429 O O . ILE A 1 179 ? -4.845 2.148 0.588 1.00 98.75 179 ILE A O 1
ATOM 1433 N N . ILE A 1 180 ? -3.955 1.542 2.557 1.00 98.62 180 ILE A N 1
ATOM 1434 C CA . ILE A 1 180 ? -5.103 0.787 3.064 1.00 98.62 180 ILE A CA 1
ATOM 1435 C C . ILE A 1 180 ? -5.686 1.556 4.246 1.00 98.62 180 ILE A C 1
ATOM 1437 O O . ILE A 1 180 ? -4.985 1.813 5.222 1.00 98.62 180 ILE A O 1
ATOM 1441 N N . ASN A 1 181 ? -6.969 1.897 4.178 1.00 98.56 181 ASN A N 1
ATOM 1442 C CA . ASN A 1 181 ? -7.721 2.525 5.261 1.00 98.56 181 ASN A CA 1
ATOM 1443 C C . ASN A 1 181 ? -8.749 1.540 5.820 1.00 98.56 181 ASN A C 1
ATOM 1445 O O . ASN A 1 181 ? -9.568 1.018 5.065 1.00 98.56 181 ASN A O 1
ATOM 1449 N N . LYS A 1 182 ? -8.747 1.318 7.137 1.00 97.62 182 LYS A N 1
ATOM 1450 C CA . LYS A 1 182 ? -9.784 0.527 7.808 1.00 97.62 182 LYS A CA 1
ATOM 1451 C C . LYS A 1 182 ? -11.017 1.389 8.057 1.00 97.62 182 LYS A C 1
ATOM 1453 O O . LYS A 1 182 ? -10.933 2.465 8.648 1.00 97.62 182 LYS A O 1
ATOM 1458 N N . ILE A 1 183 ? -12.163 0.893 7.622 1.00 97.06 183 ILE A N 1
ATOM 1459 C CA . ILE A 1 183 ? -13.476 1.491 7.822 1.00 97.06 183 ILE A CA 1
ATOM 1460 C C . ILE A 1 183 ? -14.002 0.951 9.152 1.00 97.06 183 ILE A C 1
ATOM 1462 O O . ILE A 1 183 ? -14.366 -0.221 9.254 1.00 97.06 183 ILE A O 1
ATOM 1466 N N . LYS A 1 184 ? -14.026 1.792 10.190 1.00 93.25 184 LYS A N 1
ATOM 1467 C CA . LYS A 1 184 ? -14.706 1.439 11.441 1.00 93.25 184 LYS A CA 1
ATOM 14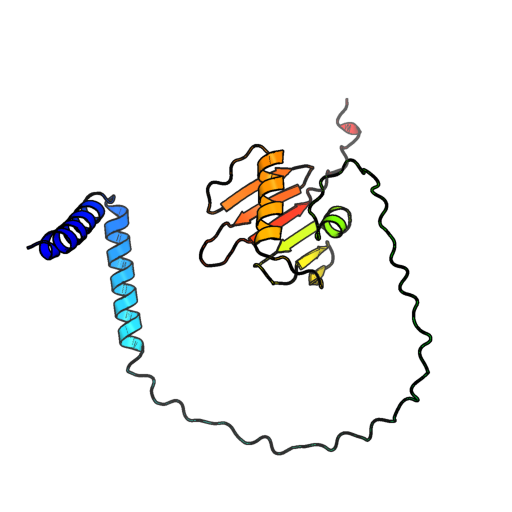68 C C . LYS A 1 184 ? -16.200 1.346 11.154 1.00 93.25 184 LYS A C 1
ATOM 1470 O O . LYS A 1 184 ? -16.773 2.285 10.609 1.00 93.25 184 LYS A O 1
ATOM 1475 N N . GLN A 1 185 ? -16.820 0.221 11.498 1.00 88.38 185 GLN A N 1
ATOM 1476 C CA . GLN A 1 185 ? -18.274 0.180 11.557 1.00 88.38 185 GLN A CA 1
ATOM 1477 C C . GLN A 1 185 ? -18.692 0.972 12.788 1.00 88.38 185 GLN A C 1
ATOM 1479 O O . GLN A 1 185 ? -18.319 0.615 13.906 1.00 88.38 185 GLN A O 1
ATOM 1484 N N . GLU A 1 186 ? -19.419 2.066 12.574 1.00 86.62 186 GLU A N 1
ATOM 1485 C CA . GLU A 1 186 ? -20.154 2.688 13.667 1.00 86.62 186 GLU A CA 1
ATOM 1486 C C . GLU A 1 186 ? -21.084 1.617 14.252 1.00 86.62 186 GLU A C 1
ATOM 1488 O O . GLU A 1 186 ? -21.748 0.909 13.482 1.00 86.62 186 GLU A O 1
ATOM 1493 N N . PRO A 1 187 ? -21.104 1.422 15.582 1.00 83.75 187 PRO A N 1
ATOM 1494 C CA . PRO A 1 187 ? -22.011 0.462 16.185 1.00 83.75 187 PRO A CA 1
ATOM 1495 C C . PRO A 1 187 ? -23.433 0.864 15.790 1.00 83.75 187 PRO A C 1
ATOM 1497 O O . PRO A 1 187 ? -23.884 1.958 16.126 1.00 83.75 187 PRO A O 1
ATOM 1500 N N . SER A 1 188 ? -24.124 0.000 15.038 1.00 82.06 188 SER A N 1
ATOM 1501 C CA . SER A 1 188 ? -25.495 0.260 14.597 1.00 82.06 188 SER A CA 1
ATOM 1502 C C . SER A 1 188 ? -26.339 0.607 15.820 1.00 82.06 188 SER A C 1
ATOM 1504 O O . SER A 1 188 ? -26.436 -0.211 16.742 1.00 82.06 188 SER A O 1
ATOM 1506 N N . ASN A 1 189 ? -26.913 1.810 15.853 1.00 87.81 189 ASN A N 1
ATOM 1507 C CA . ASN A 1 189 ? -27.710 2.254 16.984 1.00 87.81 189 ASN A CA 1
ATOM 1508 C C . ASN A 1 189 ? -28.908 1.299 17.132 1.00 87.81 189 ASN A C 1
ATOM 1510 O O . ASN A 1 189 ? -29.695 1.160 16.194 1.00 87.81 189 ASN A O 1
ATOM 1514 N N . PRO A 1 190 ? -29.091 0.620 18.280 1.00 85.56 190 PRO A N 1
ATOM 1515 C CA . PRO A 1 190 ? -30.173 -0.352 18.445 1.00 85.56 190 PRO A CA 1
ATOM 1516 C C . PRO A 1 190 ? -31.579 0.258 18.303 1.00 85.56 190 PRO A C 1
ATOM 1518 O O . PRO A 1 190 ? -32.554 -0.483 18.203 1.00 85.56 190 PRO A O 1
ATOM 1521 N N . ARG A 1 191 ? -31.702 1.592 18.276 1.00 86.88 191 ARG A N 1
ATOM 1522 C CA . ARG A 1 191 ? -32.975 2.302 18.094 1.00 86.88 191 ARG A CA 1
ATOM 1523 C C . ARG A 1 191 ? -33.491 2.321 16.652 1.00 86.88 191 ARG A C 1
ATOM 1525 O O . ARG A 1 191 ? -34.681 2.559 16.482 1.00 86.88 191 ARG A O 1
ATOM 1532 N N . ASP A 1 192 ? -32.661 2.008 15.658 1.00 85.19 192 ASP A N 1
ATOM 1533 C CA . ASP A 1 192 ? -33.049 2.059 14.237 1.00 85.19 192 ASP A CA 1
ATOM 1534 C C . ASP A 1 192 ? -33.793 0.790 13.757 1.00 85.19 192 ASP A C 1
ATOM 1536 O O . ASP A 1 192 ? -34.116 0.666 12.581 1.00 85.19 192 ASP A O 1
ATOM 1540 N N . LYS A 1 193 ? -34.077 -0.170 14.655 1.00 81.00 193 LYS A N 1
ATOM 1541 C CA . LYS A 1 193 ? -34.789 -1.431 14.353 1.00 81.00 193 LYS A CA 1
ATOM 1542 C C . LYS A 1 193 ? -36.273 -1.437 14.774 1.00 81.00 193 LYS A C 1
ATOM 1544 O O . LYS A 1 193 ? -36.783 -2.500 15.124 1.00 81.00 193 LYS A O 1
ATOM 1549 N N . LYS A 1 194 ? -36.943 -0.281 14.818 1.00 73.38 194 LYS A N 1
ATOM 1550 C CA . LYS A 1 194 ? -38.372 -0.180 15.176 1.00 73.38 194 LYS A CA 1
ATOM 1551 C C . LYS A 1 194 ? -39.279 -0.059 13.964 1.00 73.38 194 LYS A C 1
ATOM 1553 O O . LYS A 1 194 ? -38.909 0.694 13.042 1.00 73.38 194 LYS A O 1
#

pLDDT: mean 85.92, std 14.2, range [52.53, 98.75]

Radius of gyration: 28.46 Å; chains: 1; bounding box: 76×56×82 Å